Protein AF-A0A0C2ZEC5-F1 (afdb_monomer)

pLDDT: mean 76.21, std 21.95, range [28.94, 98.0]

Sequence (182 aa):
MGSPQWSDDDLVWMTRGLPHLERFYAVMDEPRDVEDLWLGITFTLRALVNLVEGCSKLEHIFMVFDSKEWFQLKYISEREKGHVVRNDSVRHLSVCKSPATSPERLAVILSELLPSLEVITAEANSEHVSSWKDVAARHTNSPLFRSQTGDGIPRIRDTHYTGMTLCTLESLGILSRTSIGD

Radius of gyration: 16.65 Å; Cα contacts (8 Å, |Δi|>4): 310; chains: 1; bounding box: 35×53×44 Å

Solvent-accessible surface area (backbone atoms only — not comparable to full-atom values): 10155 Å² total; per-residue (Å²): 133,84,74,82,65,48,41,42,69,59,46,50,58,49,22,73,77,39,42,72,38,40,43,46,41,55,48,81,85,71,65,97,81,63,87,87,70,96,74,58,69,57,27,32,51,62,27,56,50,40,46,40,65,36,16,66,49,26,30,36,41,34,40,59,35,47,36,49,62,72,55,51,53,50,51,51,55,43,37,76,74,66,56,81,60,60,22,75,47,26,32,37,42,32,33,44,74,29,55,46,45,62,30,72,59,49,12,54,53,44,31,56,35,33,48,49,31,48,34,40,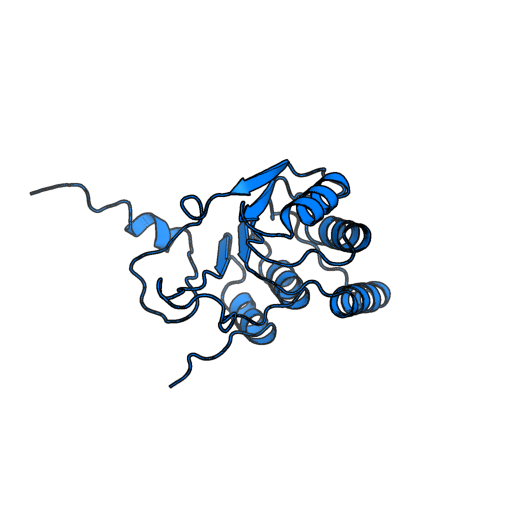33,30,28,60,86,32,91,36,44,66,36,48,44,51,17,25,69,63,20,82,56,49,24,51,64,43,70,38,57,84,84,75,51,87,75,80,79,87,71,95,50,96,67,53,54,82,50,51,75,73,62,59,58,58,78,73,66,85,82,79,87,134

Secondary structure (DSSP, 8-state):
-PPPPEEHHHHHHHHHH-TT--EEE------TT-TT---SEE-BHHHHHHHHHH-TT--EEE---B--HHHHHHHHHHHHTT-----SS--EEEEET----SHHHHHHHHHHH-TT--EEEEETT-TTHHHHHHHHHHSTT-PEEEEE-TTSS----S---TT-----HHHHHSTT------

Organism: NCBI:txid1036808

Structure (mmCIF, N/CA/C/O backbone):
data_AF-A0A0C2ZEC5-F1
#
_entry.id   AF-A0A0C2ZEC5-F1
#
loop_
_atom_site.group_PDB
_atom_site.id
_atom_site.type_symbol
_atom_site.label_atom_id
_atom_site.label_alt_id
_atom_site.label_comp_id
_atom_site.label_asym_id
_atom_site.label_entity_id
_atom_site.label_seq_id
_atom_site.pdbx_PDB_ins_code
_atom_site.Cartn_x
_atom_site.Cartn_y
_atom_site.Cartn_z
_atom_site.occupancy
_atom_site.B_iso_or_equiv
_atom_site.auth_seq_id
_atom_site.auth_comp_id
_atom_site.auth_asym_id
_atom_site.auth_atom_id
_atom_site.pdbx_PDB_model_num
ATOM 1 N N . MET A 1 1 ? 0.400 5.663 -32.210 1.00 34.22 1 MET A N 1
ATOM 2 C CA . MET A 1 1 ? -0.770 5.936 -31.349 1.00 34.22 1 MET A CA 1
ATOM 3 C C . MET A 1 1 ? -0.353 5.560 -29.943 1.00 34.22 1 MET A C 1
ATOM 5 O O . MET A 1 1 ? 0.019 4.412 -29.752 1.00 34.22 1 MET A O 1
ATOM 9 N N . GLY A 1 2 ? -0.255 6.531 -29.032 1.00 41.81 2 GLY A N 1
ATOM 10 C CA . GLY A 1 2 ? 0.169 6.270 -27.653 1.00 41.81 2 GLY A CA 1
ATOM 11 C C . GLY A 1 2 ? -0.929 5.529 -26.901 1.00 41.81 2 GLY A C 1
ATOM 12 O O . GLY A 1 2 ? -2.098 5.895 -27.021 1.00 41.81 2 GLY A O 1
ATOM 13 N N . SER A 1 3 ? -0.565 4.470 -26.183 1.00 49.72 3 SER A N 1
ATOM 14 C CA . SER A 1 3 ? -1.477 3.772 -25.278 1.00 49.72 3 SER A CA 1
ATOM 15 C C . SER A 1 3 ? -2.031 4.765 -24.246 1.00 49.72 3 SER A C 1
ATOM 17 O O . SER A 1 3 ? -1.273 5.625 -23.790 1.00 49.72 3 SER A O 1
ATOM 19 N N . PRO A 1 4 ? -3.326 4.700 -23.887 1.00 52.88 4 PRO A N 1
ATOM 20 C CA . PRO A 1 4 ? -3.882 5.566 -22.856 1.00 52.88 4 PRO A CA 1
ATOM 21 C C . PRO A 1 4 ? -3.117 5.369 -21.542 1.00 52.88 4 PRO A C 1
ATOM 23 O O . PRO A 1 4 ? -2.916 4.243 -21.086 1.00 52.88 4 PRO A O 1
ATOM 26 N N . GLN A 1 5 ? -2.654 6.482 -20.977 1.00 64.94 5 GLN A N 1
ATOM 27 C CA . GLN A 1 5 ? -1.940 6.521 -19.708 1.00 64.94 5 GLN A CA 1
ATOM 28 C C . GLN A 1 5 ? -2.950 6.309 -18.582 1.00 64.94 5 GLN A C 1
ATOM 30 O O . GLN A 1 5 ? -3.895 7.084 -18.450 1.00 64.94 5 GLN A O 1
ATOM 35 N N . TRP A 1 6 ? -2.774 5.248 -17.796 1.00 70.06 6 TRP A N 1
ATOM 36 C CA . TRP A 1 6 ? -3.699 4.935 -16.708 1.00 70.06 6 TRP A CA 1
ATOM 37 C C . TRP A 1 6 ? -3.528 5.918 -15.548 1.00 70.06 6 TRP A C 1
ATOM 39 O O . TR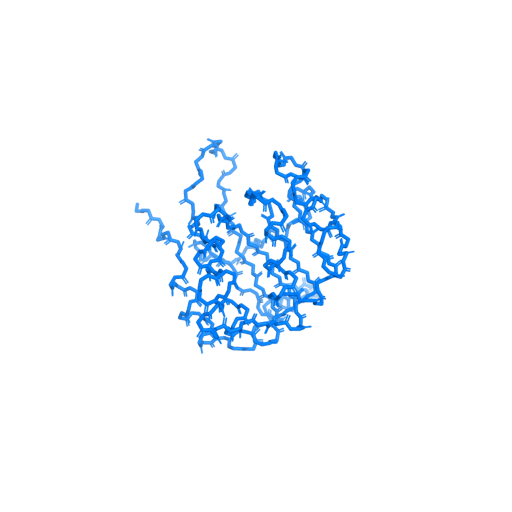P A 1 6 ? -2.406 6.242 -15.134 1.00 70.06 6 TRP A O 1
ATOM 49 N N . SER A 1 7 ? -4.659 6.373 -15.017 1.00 79.12 7 SER A N 1
ATOM 50 C CA . SER A 1 7 ? -4.760 7.377 -13.961 1.00 79.12 7 SER A CA 1
ATOM 51 C C . SER A 1 7 ? -5.512 6.851 -12.736 1.00 79.12 7 SER A C 1
ATOM 53 O O . SER A 1 7 ? -6.173 5.812 -12.778 1.00 79.12 7 SER A O 1
ATOM 55 N N . ASP A 1 8 ? -5.445 7.591 -11.627 1.00 84.88 8 ASP A N 1
ATOM 56 C CA . ASP A 1 8 ? -6.183 7.260 -10.400 1.00 84.88 8 ASP A CA 1
ATOM 57 C C . ASP A 1 8 ? -7.699 7.107 -10.625 1.00 84.88 8 ASP A C 1
ATOM 59 O O . ASP A 1 8 ? -8.346 6.318 -9.931 1.00 84.88 8 ASP A O 1
ATOM 63 N N . ASP A 1 9 ? -8.271 7.870 -11.565 1.00 82.94 9 ASP A N 1
ATOM 64 C CA . ASP A 1 9 ? -9.714 7.904 -11.821 1.00 82.94 9 ASP A CA 1
ATOM 65 C C . ASP A 1 9 ? -10.186 6.656 -12.593 1.00 82.94 9 ASP A C 1
ATOM 67 O O . ASP A 1 9 ? -11.306 6.186 -12.380 1.00 82.94 9 ASP A O 1
ATOM 71 N N . ASP A 1 10 ? -9.323 6.051 -13.415 1.00 81.69 10 ASP A N 1
ATOM 72 C CA . ASP A 1 10 ? -9.626 4.793 -14.112 1.00 81.69 10 ASP A CA 1
ATOM 73 C C . ASP A 1 10 ? -9.818 3.635 -13.120 1.00 81.69 10 ASP A C 1
ATOM 75 O O . ASP A 1 10 ? -10.688 2.776 -13.297 1.00 81.69 10 ASP A O 1
ATOM 79 N N . LEU A 1 11 ? -9.063 3.645 -12.015 1.00 81.25 11 LEU A N 1
ATOM 80 C CA . LEU A 1 11 ? -9.215 2.656 -10.947 1.00 81.25 11 LEU A CA 1
ATOM 81 C C . LEU A 1 11 ? -10.550 2.789 -10.214 1.00 81.25 11 LEU A C 1
ATOM 83 O O . LEU A 1 11 ? -11.104 1.771 -9.814 1.00 81.25 11 LEU A O 1
ATOM 87 N N . VAL A 1 12 ? -11.109 3.997 -10.083 1.00 84.19 12 VAL A N 1
ATOM 88 C CA . VAL A 1 12 ? -12.432 4.193 -9.457 1.00 84.19 12 VAL A CA 1
ATOM 89 C C . VAL A 1 12 ? -13.520 3.472 -10.248 1.00 84.19 12 VAL A C 1
ATOM 91 O O . VAL A 1 12 ? -14.412 2.847 -9.675 1.00 84.19 12 VAL A O 1
ATOM 94 N N . TRP A 1 13 ? -13.469 3.551 -11.578 1.00 81.88 13 TRP A N 1
ATOM 95 C CA . TRP A 1 13 ? -14.431 2.852 -12.428 1.00 81.88 13 TRP A CA 1
ATOM 96 C C . TRP A 1 13 ? -14.237 1.340 -12.383 1.00 81.88 13 TRP A C 1
ATOM 98 O O . TRP A 1 13 ? -15.218 0.599 -12.323 1.00 81.88 13 TRP A O 1
ATOM 108 N N . MET A 1 14 ? -12.984 0.888 -12.352 1.00 82.75 14 MET A N 1
ATOM 109 C CA . MET A 1 14 ? -12.656 -0.531 -12.276 1.00 82.75 14 MET A CA 1
ATOM 110 C C . MET A 1 14 ? -13.137 -1.164 -10.965 1.00 82.75 14 MET A C 1
ATOM 112 O O . MET A 1 14 ? -13.804 -2.199 -10.999 1.00 82.75 14 MET A O 1
ATOM 116 N N . THR A 1 15 ? -12.888 -0.528 -9.819 1.00 84.12 15 THR A N 1
ATOM 117 C CA . THR A 1 15 ? -13.268 -1.086 -8.511 1.00 84.12 15 THR A CA 1
ATOM 118 C C . THR A 1 15 ? -14.783 -1.178 -8.335 1.00 84.12 15 THR A C 1
ATOM 120 O O . THR A 1 15 ? -15.272 -2.119 -7.714 1.00 84.12 15 THR A O 1
ATOM 123 N N . ARG A 1 16 ? -15.554 -0.281 -8.967 1.00 83.56 16 ARG A N 1
ATOM 124 C CA . ARG A 1 16 ? -17.025 -0.382 -9.034 1.00 83.56 16 ARG A CA 1
ATOM 125 C C . ARG A 1 16 ? -17.503 -1.619 -9.795 1.00 83.56 16 ARG A C 1
ATOM 127 O O . ARG A 1 16 ? -18.534 -2.182 -9.440 1.00 83.56 16 ARG A O 1
ATOM 134 N N . GLY A 1 17 ? -16.784 -2.020 -10.843 1.00 81.94 17 GLY A N 1
ATOM 135 C CA . GLY A 1 17 ? -17.098 -3.213 -11.631 1.00 81.94 17 GLY A CA 1
ATOM 136 C C . GLY A 1 17 ? -16.586 -4.515 -11.011 1.00 81.94 17 GLY A C 1
ATOM 137 O O . GLY A 1 17 ? -17.128 -5.578 -11.302 1.00 81.94 17 GLY A O 1
ATOM 138 N N . LEU A 1 18 ? -15.564 -4.440 -10.151 1.00 83.75 18 LEU A N 1
ATOM 139 C CA . LEU A 1 18 ? -14.867 -5.593 -9.574 1.00 83.75 18 LEU A CA 1
ATOM 140 C C . LEU A 1 18 ? -14.726 -5.500 -8.037 1.00 83.75 18 LEU A C 1
ATOM 142 O O . LEU A 1 18 ? -13.623 -5.660 -7.515 1.00 83.75 18 LEU A O 1
ATOM 146 N N . PRO A 1 19 ? -15.815 -5.323 -7.264 1.00 83.31 19 PRO A N 1
ATOM 147 C CA . PRO A 1 19 ? -15.737 -5.118 -5.808 1.00 83.31 19 PRO A CA 1
ATOM 148 C C . PRO A 1 19 ? -15.216 -6.340 -5.025 1.00 83.31 19 PRO A C 1
ATOM 150 O O . PRO A 1 19 ? -14.909 -6.257 -3.834 1.00 83.31 19 PRO A O 1
ATOM 153 N N . HIS A 1 20 ? -15.144 -7.503 -5.677 1.00 83.94 20 HIS A N 1
ATOM 154 C CA . HIS A 1 20 ? -14.659 -8.763 -5.111 1.00 83.94 20 HIS A CA 1
ATOM 155 C C . HIS A 1 20 ? -13.232 -9.112 -5.542 1.00 83.94 20 HIS A C 1
ATOM 157 O O . HIS A 1 20 ? -12.814 -10.253 -5.367 1.00 83.94 20 HIS A O 1
ATOM 163 N N . LEU A 1 21 ? -12.498 -8.162 -6.125 1.00 85.56 21 LEU A N 1
ATOM 164 C CA . LEU A 1 21 ? -11.126 -8.389 -6.555 1.00 85.56 21 LEU A CA 1
ATOM 165 C C . LEU A 1 21 ? -10.237 -8.770 -5.361 1.00 85.56 21 LEU A C 1
ATOM 167 O O . LEU A 1 21 ? -10.123 -8.011 -4.404 1.00 85.56 21 LEU A O 1
ATOM 171 N N . GLU A 1 22 ? -9.589 -9.930 -5.448 1.00 88.62 22 GLU A N 1
ATOM 172 C CA . GLU A 1 22 ? -8.653 -10.422 -4.426 1.00 88.62 22 GLU A CA 1
ATOM 173 C C . GLU A 1 22 ? -7.199 -10.061 -4.732 1.00 88.62 22 GLU A C 1
ATOM 175 O O . GLU A 1 22 ? -6.366 -9.950 -3.833 1.00 88.62 22 GLU A O 1
ATOM 180 N N . ARG A 1 23 ? -6.859 -9.894 -6.012 1.00 85.62 23 ARG A N 1
ATOM 181 C CA . ARG A 1 23 ? -5.492 -9.612 -6.446 1.00 85.62 23 ARG A CA 1
ATOM 182 C C . ARG A 1 23 ? -5.501 -8.556 -7.537 1.00 85.62 23 ARG A C 1
ATOM 184 O O . ARG A 1 23 ? -6.229 -8.684 -8.516 1.00 85.62 23 ARG A O 1
ATOM 191 N N . PHE A 1 24 ? -4.680 -7.529 -7.374 1.00 86.75 24 PHE A N 1
ATOM 192 C CA . PHE A 1 24 ? -4.507 -6.468 -8.356 1.00 86.75 24 PHE A CA 1
ATOM 193 C C . PHE A 1 24 ? -3.063 -6.452 -8.853 1.00 86.75 24 PHE A C 1
ATOM 195 O O . PHE A 1 24 ? -2.140 -6.382 -8.042 1.00 86.75 24 PHE A O 1
ATOM 202 N N . TYR A 1 25 ? -2.879 -6.500 -10.175 1.00 82.38 25 TYR A N 1
ATOM 203 C CA . TYR A 1 25 ? -1.569 -6.447 -10.820 1.00 82.38 25 TYR A CA 1
ATOM 204 C C . TYR A 1 25 ? -1.544 -5.362 -11.899 1.00 82.38 25 TYR A C 1
ATOM 206 O O . TYR A 1 25 ? -2.071 -5.528 -12.995 1.00 82.38 25 TYR A O 1
ATOM 214 N N . ALA A 1 26 ? -0.877 -4.253 -11.601 1.00 78.56 26 ALA A N 1
ATOM 215 C CA . ALA A 1 26 ? -0.515 -3.242 -12.581 1.00 78.56 26 ALA A CA 1
ATOM 216 C C . ALA A 1 26 ? 0.914 -3.507 -13.069 1.00 78.56 26 ALA A C 1
ATOM 218 O O . ALA A 1 26 ? 1.886 -3.022 -12.489 1.00 78.56 26 ALA A O 1
ATOM 219 N N . VAL A 1 27 ? 1.037 -4.332 -14.112 1.00 65.56 27 VAL A N 1
ATOM 220 C CA . VAL A 1 27 ? 2.316 -4.652 -14.762 1.00 65.56 27 VAL A CA 1
ATOM 221 C C . VAL A 1 27 ? 2.500 -3.737 -15.969 1.00 65.56 27 VAL A C 1
ATOM 223 O O . VAL A 1 27 ? 1.617 -3.670 -16.822 1.00 65.56 27 VAL A O 1
ATOM 226 N N . MET A 1 28 ? 3.646 -3.055 -16.051 1.00 58.41 28 MET A N 1
ATOM 227 C CA . MET A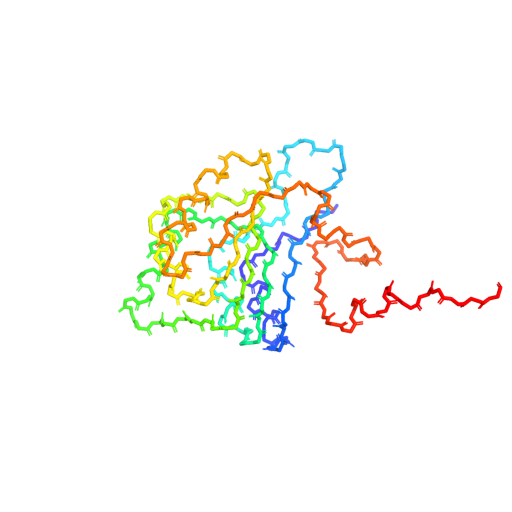 1 28 ? 4.049 -2.385 -17.286 1.00 58.41 28 MET A CA 1
ATOM 228 C C . MET A 1 28 ? 4.668 -3.411 -18.229 1.00 58.41 28 MET A C 1
ATOM 230 O O . M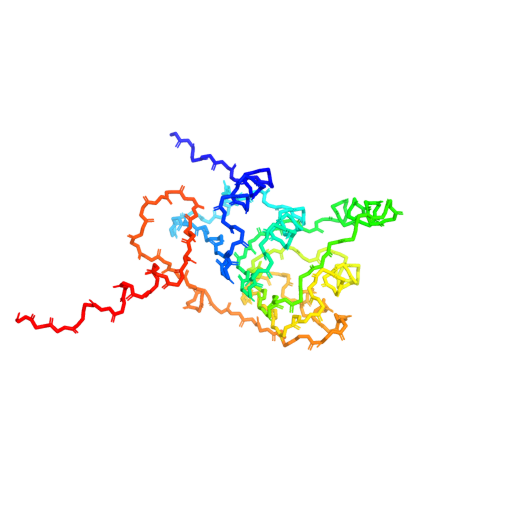ET A 1 28 ? 5.631 -4.091 -17.874 1.00 58.41 28 MET A O 1
ATOM 234 N N . ASP A 1 29 ? 4.105 -3.513 -19.427 1.00 51.59 29 ASP A N 1
ATOM 235 C CA . ASP A 1 29 ? 4.725 -4.241 -20.528 1.00 51.59 29 ASP A CA 1
ATOM 236 C C . ASP A 1 29 ? 5.787 -3.314 -21.139 1.00 51.59 29 ASP A C 1
ATOM 238 O O . ASP A 1 29 ? 5.516 -2.536 -22.053 1.00 51.59 29 ASP A O 1
ATOM 242 N N . GLU A 1 30 ? 6.974 -3.274 -20.529 1.00 51.31 30 GLU A N 1
ATOM 243 C CA . GLU A 1 30 ? 8.095 -2.509 -21.077 1.00 51.31 30 GLU A CA 1
ATOM 244 C C . GLU A 1 30 ? 8.716 -3.287 -22.253 1.00 51.31 30 GLU A C 1
ATOM 246 O O . GLU A 1 30 ? 9.096 -4.456 -22.092 1.00 51.31 30 GLU A O 1
ATOM 251 N N . PRO A 1 31 ? 8.874 -2.670 -23.441 1.00 48.69 31 PRO A N 1
ATOM 252 C CA . PRO A 1 31 ? 9.742 -3.223 -24.465 1.00 48.69 31 PRO A CA 1
ATOM 253 C C . PRO A 1 31 ? 11.167 -3.275 -23.911 1.00 48.69 31 PRO A C 1
ATOM 255 O O . PRO A 1 31 ? 11.663 -2.284 -23.381 1.00 48.69 31 PRO A O 1
ATOM 258 N N . ARG A 1 32 ? 11.838 -4.421 -24.071 1.00 46.06 32 ARG A N 1
ATOM 259 C CA . ARG A 1 32 ? 13.174 -4.714 -23.510 1.00 46.06 32 ARG A CA 1
ATOM 260 C C . ARG A 1 32 ? 14.293 -3.748 -23.928 1.00 46.06 32 ARG A C 1
ATOM 262 O O . ARG A 1 32 ? 15.388 -3.860 -23.391 1.00 46.06 32 ARG A O 1
ATOM 269 N N . ASP A 1 33 ? 14.016 -2.823 -24.844 1.00 47.97 33 ASP A N 1
ATOM 270 C CA . ASP A 1 33 ? 15.015 -2.028 -25.556 1.00 47.97 33 ASP A CA 1
ATOM 271 C C . ASP A 1 33 ? 14.882 -0.509 -25.329 1.00 47.97 33 ASP A C 1
ATOM 273 O O . ASP A 1 33 ? 15.561 0.267 -26.001 1.00 47.97 33 ASP A O 1
ATOM 277 N N . VAL A 1 34 ? 14.014 -0.053 -24.415 1.00 47.81 34 VAL A N 1
ATOM 278 C CA . VAL A 1 34 ? 13.884 1.379 -24.091 1.00 47.81 34 VAL A CA 1
ATOM 279 C C . VAL A 1 34 ? 14.280 1.613 -22.640 1.00 47.81 34 VAL A C 1
ATOM 281 O O . VAL A 1 34 ? 13.448 1.609 -21.736 1.00 47.81 34 VAL A O 1
ATOM 284 N N . GLU A 1 35 ? 15.577 1.814 -22.427 1.00 44.44 35 GLU A N 1
ATOM 285 C CA . GLU A 1 35 ? 16.084 2.400 -21.190 1.00 44.44 35 GLU A CA 1
ATOM 286 C C . GLU A 1 35 ? 15.479 3.815 -21.035 1.00 44.44 35 GLU A C 1
ATOM 288 O O . GLU A 1 35 ? 15.509 4.631 -21.957 1.00 44.44 35 GLU A O 1
ATOM 293 N N . ASP A 1 36 ? 14.900 4.085 -19.864 1.00 42.44 36 ASP A N 1
ATOM 294 C CA . ASP A 1 36 ? 14.612 5.422 -19.314 1.00 42.44 36 ASP A CA 1
ATOM 295 C C . ASP A 1 36 ? 13.346 6.206 -19.704 1.00 42.44 36 ASP A C 1
ATOM 297 O O . ASP A 1 36 ? 13.224 7.376 -19.337 1.00 42.44 36 ASP A O 1
ATOM 301 N N . LEU A 1 37 ? 12.319 5.600 -20.303 1.00 41.44 37 LEU A N 1
ATOM 302 C CA . LEU A 1 37 ? 11.022 6.286 -20.457 1.00 41.44 37 LEU A CA 1
ATOM 303 C C . LEU A 1 37 ? 9.934 5.661 -19.577 1.00 41.44 37 LEU A C 1
ATOM 305 O O . LEU A 1 37 ? 9.161 4.816 -20.015 1.00 41.44 37 LEU A O 1
ATOM 309 N N . TRP A 1 38 ? 9.850 6.154 -18.334 1.00 48.84 38 TRP A N 1
ATOM 310 C CA . TRP A 1 38 ? 8.736 5.989 -17.381 1.00 48.84 38 TRP A CA 1
ATOM 311 C C . TRP A 1 38 ? 7.396 6.514 -17.959 1.00 48.84 38 TRP A C 1
ATOM 313 O O . TRP A 1 38 ? 6.853 7.518 -17.500 1.00 48.84 38 TRP A O 1
ATOM 323 N N . LEU A 1 39 ? 6.855 5.890 -19.009 1.00 47.62 39 LEU A N 1
ATOM 324 C CA . LEU A 1 39 ? 5.740 6.446 -19.795 1.00 47.62 39 LEU A CA 1
ATOM 325 C C . LEU A 1 39 ? 4.390 5.717 -19.668 1.00 47.62 39 LEU A C 1
ATOM 327 O O . LEU A 1 39 ? 3.472 6.034 -20.418 1.00 47.62 39 LEU A O 1
ATOM 331 N N . GLY A 1 40 ? 4.205 4.779 -18.738 1.00 53.78 40 GLY A N 1
ATOM 332 C CA . GLY A 1 40 ? 2.979 3.961 -18.732 1.00 53.78 40 GLY A CA 1
ATOM 333 C C . GLY A 1 40 ? 1.895 4.346 -17.726 1.00 53.78 40 GLY A C 1
ATOM 334 O O . GLY A 1 40 ? 0.710 4.357 -18.060 1.00 53.78 40 GLY A O 1
ATOM 335 N N . ILE A 1 41 ? 2.276 4.608 -16.474 1.00 58.50 41 ILE A N 1
ATOM 336 C CA . ILE A 1 41 ? 1.337 4.559 -15.346 1.00 58.50 41 ILE A CA 1
ATOM 337 C C . ILE A 1 41 ? 1.527 5.781 -14.443 1.00 58.50 41 ILE A C 1
ATOM 339 O O . ILE A 1 41 ? 2.594 5.981 -13.869 1.00 58.50 41 ILE A O 1
ATOM 343 N N . THR A 1 42 ? 0.471 6.586 -14.301 1.00 71.56 42 THR A N 1
ATOM 344 C CA . THR A 1 42 ? 0.409 7.760 -13.409 1.00 71.56 42 THR A CA 1
ATOM 345 C C . THR A 1 42 ? -0.461 7.479 -12.194 1.00 71.56 42 THR A C 1
ATOM 347 O O . THR A 1 42 ? -1.378 8.234 -11.879 1.00 71.56 42 THR A O 1
ATOM 350 N N . PHE A 1 43 ? -0.205 6.365 -11.515 1.00 86.62 43 PHE A N 1
ATOM 351 C CA . PHE A 1 43 ? -0.834 6.136 -10.224 1.00 86.62 43 PHE A CA 1
ATOM 352 C C . PHE A 1 43 ? -0.147 6.965 -9.159 1.00 86.62 43 PHE A C 1
ATOM 354 O O . PHE A 1 43 ? 1.075 7.112 -9.136 1.00 86.62 43 PHE A O 1
ATOM 361 N N . THR A 1 44 ? -0.956 7.487 -8.257 1.00 90.81 44 THR A N 1
ATOM 362 C CA . THR A 1 44 ? -0.511 8.220 -7.081 1.00 90.81 44 THR A CA 1
ATOM 363 C C . THR A 1 44 ? -0.918 7.439 -5.836 1.00 90.81 44 THR A C 1
ATOM 365 O O . THR A 1 44 ? -1.581 6.404 -5.925 1.00 90.81 44 THR A O 1
ATOM 368 N N . LEU A 1 45 ? -0.591 7.926 -4.641 1.00 91.56 45 LEU A N 1
ATOM 369 C CA . LEU A 1 45 ? -1.142 7.346 -3.410 1.00 91.56 45 LEU A CA 1
ATOM 370 C C . LEU A 1 45 ? -2.685 7.241 -3.445 1.00 91.56 45 LEU A C 1
ATOM 372 O O . LEU A 1 45 ? -3.253 6.325 -2.856 1.00 91.56 45 LEU A O 1
ATOM 376 N N . ARG A 1 46 ? -3.374 8.129 -4.176 1.00 90.81 46 ARG A N 1
ATOM 377 C CA . ARG A 1 46 ? -4.835 8.085 -4.328 1.00 90.81 46 ARG A CA 1
ATOM 378 C C . ARG A 1 46 ? -5.311 6.830 -5.066 1.00 90.81 46 ARG A C 1
ATOM 380 O O . ARG A 1 46 ? -6.349 6.298 -4.693 1.00 90.81 46 ARG A O 1
ATOM 387 N N . ALA A 1 47 ? -4.565 6.324 -6.049 1.00 90.56 47 ALA A N 1
ATOM 388 C CA . ALA A 1 47 ? -4.878 5.055 -6.707 1.00 90.56 47 ALA A CA 1
ATOM 389 C C . ALA A 1 47 ? -4.934 3.888 -5.712 1.00 90.56 47 ALA A C 1
ATOM 391 O O . ALA A 1 47 ? -5.878 3.098 -5.740 1.00 90.56 47 ALA A O 1
ATOM 392 N N . LEU A 1 48 ? -3.956 3.810 -4.802 1.00 93.00 48 LEU A N 1
ATOM 393 C CA . LEU A 1 48 ? -3.939 2.795 -3.748 1.00 93.00 48 LEU A CA 1
ATOM 394 C C . LEU A 1 48 ? -5.162 2.933 -2.831 1.00 93.00 48 LEU A C 1
ATOM 396 O O . LEU A 1 48 ? -5.823 1.939 -2.546 1.00 93.00 48 LEU A O 1
ATOM 400 N N . VAL A 1 49 ? -5.502 4.158 -2.418 1.00 92.94 49 VAL A N 1
ATOM 401 C CA . VAL A 1 49 ? -6.692 4.425 -1.590 1.00 92.94 49 VAL A CA 1
ATOM 402 C C . VAL A 1 49 ? -7.971 3.978 -2.304 1.00 92.94 49 VAL A C 1
ATOM 404 O O . VAL A 1 49 ? -8.766 3.253 -1.715 1.00 92.94 49 VAL A O 1
ATOM 407 N N . ASN A 1 50 ? -8.135 4.329 -3.584 1.00 91.06 50 ASN A N 1
ATOM 408 C CA . ASN A 1 50 ? -9.305 3.953 -4.385 1.00 91.06 50 ASN A CA 1
ATOM 409 C C . ASN A 1 50 ? -9.457 2.422 -4.509 1.00 91.06 50 ASN A C 1
ATOM 411 O O . ASN A 1 50 ? -10.572 1.903 -4.446 1.00 91.06 50 ASN A O 1
ATOM 415 N N . LEU A 1 51 ? -8.346 1.693 -4.682 1.00 90.94 51 LEU A N 1
ATOM 416 C CA . LEU A 1 51 ? -8.327 0.224 -4.723 1.00 90.94 51 LEU A CA 1
ATOM 417 C C . LEU A 1 51 ? -8.766 -0.388 -3.391 1.00 90.94 51 LEU A C 1
ATOM 419 O O . LEU A 1 51 ? -9.607 -1.284 -3.362 1.00 90.94 51 LEU A O 1
ATOM 423 N N . VAL A 1 52 ? -8.199 0.111 -2.294 1.00 92.81 52 VAL A N 1
ATOM 424 C CA . VAL A 1 52 ? -8.460 -0.352 -0.925 1.00 92.81 52 VAL A CA 1
ATOM 425 C C . VAL A 1 52 ? -9.912 -0.091 -0.522 1.00 92.81 52 VAL A C 1
ATOM 427 O O . VAL A 1 52 ? -10.537 -0.976 0.061 1.00 92.81 52 VAL A O 1
ATOM 430 N N . GLU A 1 53 ? -10.450 1.082 -0.865 1.00 91.69 53 GLU A N 1
ATOM 431 C CA . GLU A 1 53 ? -11.838 1.477 -0.599 1.00 91.69 53 GLU A CA 1
ATOM 432 C C . GLU A 1 53 ? -12.840 0.648 -1.414 1.00 91.69 53 GLU A C 1
ATOM 434 O O . GLU A 1 53 ? -13.863 0.211 -0.889 1.00 91.69 53 GLU A O 1
ATOM 439 N N . GLY A 1 54 ? -12.552 0.413 -2.698 1.00 89.94 54 GLY A N 1
ATOM 440 C CA . GLY A 1 54 ? -13.488 -0.249 -3.604 1.00 89.94 54 GLY A CA 1
ATOM 441 C C . GLY A 1 54 ? -13.471 -1.782 -3.559 1.00 89.94 54 GLY A C 1
ATOM 442 O O . GLY A 1 54 ? -14.487 -2.404 -3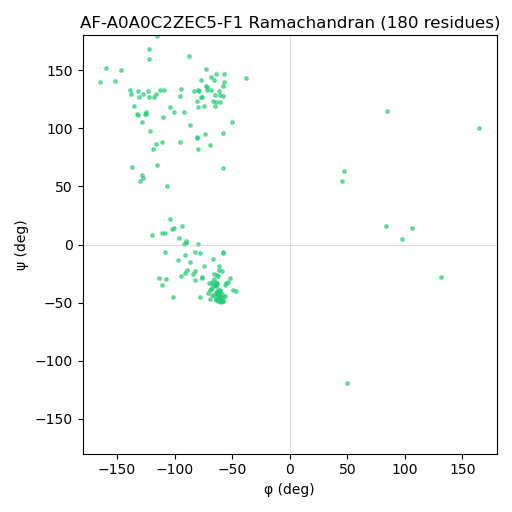.868 1.00 89.94 54 GLY A O 1
ATOM 443 N N . CYS A 1 55 ? -12.359 -2.407 -3.154 1.00 90.75 55 CYS A N 1
ATOM 444 C CA . CYS A 1 55 ? -12.175 -3.863 -3.203 1.00 90.75 55 CYS A CA 1
ATOM 445 C C . CYS A 1 55 ? -11.938 -4.462 -1.809 1.00 90.75 55 CYS A C 1
ATOM 447 O O . CYS A 1 55 ? -10.814 -4.768 -1.417 1.00 90.75 55 CYS A O 1
ATOM 449 N N . SER A 1 56 ? -13.017 -4.698 -1.061 1.00 89.88 56 SER A N 1
ATOM 450 C CA . SER A 1 56 ? -12.956 -5.215 0.323 1.00 89.88 56 SER A CA 1
ATOM 451 C C . SER A 1 56 ? -12.261 -6.575 0.494 1.00 89.88 56 SER A C 1
ATOM 453 O O . SER A 1 56 ? -11.796 -6.881 1.586 1.00 89.88 56 SER A O 1
ATOM 455 N N . LYS A 1 57 ? -12.179 -7.393 -0.564 1.00 88.38 57 LYS A N 1
ATOM 456 C CA . LYS A 1 57 ? -11.537 -8.720 -0.542 1.00 88.38 57 LYS A CA 1
ATOM 457 C C . LYS A 1 57 ? -10.090 -8.713 -1.034 1.00 88.38 57 LYS A C 1
ATOM 459 O O . LYS A 1 57 ? -9.503 -9.777 -1.184 1.00 88.38 57 LYS A O 1
ATOM 464 N N . LEU A 1 58 ? -9.528 -7.542 -1.320 1.00 91.56 58 LEU A N 1
ATOM 465 C CA . LEU A 1 58 ? -8.186 -7.420 -1.871 1.00 91.56 58 LEU A CA 1
ATOM 466 C C . LEU A 1 58 ? -7.152 -7.939 -0.864 1.00 91.56 58 LEU A C 1
ATOM 468 O O . LEU A 1 58 ? -7.072 -7.458 0.259 1.00 91.56 58 LEU A O 1
ATOM 472 N N . GLU A 1 59 ? -6.357 -8.919 -1.277 1.00 92.75 59 GLU A N 1
ATOM 473 C CA . GLU A 1 59 ? -5.316 -9.570 -0.477 1.00 92.75 59 GLU A CA 1
ATOM 474 C C . GLU A 1 59 ? -3.912 -9.228 -0.988 1.00 92.75 59 GLU A C 1
ATOM 476 O O . GLU A 1 59 ? -2.966 -9.096 -0.203 1.00 92.75 59 GLU A O 1
ATOM 481 N N . HIS A 1 60 ? -3.771 -9.080 -2.310 1.00 91.12 60 HIS A N 1
ATOM 482 C CA . HIS A 1 60 ? -2.497 -8.817 -2.971 1.00 91.12 60 HIS A CA 1
ATOM 483 C C . HIS A 1 60 ? -2.588 -7.605 -3.890 1.00 91.12 60 HIS A C 1
ATOM 485 O O . HIS A 1 60 ? -3.446 -7.535 -4.771 1.00 91.12 60 HIS A O 1
ATOM 491 N N . ILE A 1 61 ? -1.642 -6.688 -3.728 1.00 91.75 61 ILE A N 1
ATOM 492 C CA . ILE A 1 61 ? -1.501 -5.508 -4.572 1.00 91.75 61 ILE A CA 1
ATOM 493 C C . ILE A 1 61 ? -0.107 -5.523 -5.175 1.00 91.75 61 ILE A C 1
ATOM 495 O O . ILE A 1 61 ? 0.888 -5.611 -4.461 1.00 91.75 61 ILE A O 1
ATOM 499 N N . PHE A 1 62 ? -0.035 -5.408 -6.490 1.00 89.31 62 PHE A N 1
ATOM 500 C CA . PHE A 1 62 ? 1.183 -5.158 -7.234 1.00 89.31 62 PHE A CA 1
ATOM 501 C C . PHE A 1 62 ? 0.955 -3.913 -8.082 1.00 89.31 62 PHE A C 1
ATOM 503 O O . PHE A 1 62 ? 0.122 -3.930 -8.987 1.00 89.31 62 PHE A O 1
ATOM 510 N N . MET A 1 63 ? 1.653 -2.823 -7.772 1.00 87.19 63 MET A N 1
ATOM 511 C CA . MET A 1 63 ? 1.526 -1.575 -8.518 1.00 87.19 63 MET A CA 1
ATOM 512 C C . MET A 1 63 ? 2.732 -0.660 -8.318 1.00 87.19 63 MET A C 1
ATOM 514 O O . MET A 1 63 ? 3.354 -0.649 -7.258 1.00 87.19 63 MET A O 1
ATOM 518 N N . VAL A 1 64 ? 3.012 0.164 -9.325 1.00 86.31 64 VAL A N 1
ATOM 519 C CA . VAL A 1 64 ? 3.883 1.335 -9.181 1.00 86.31 64 VAL A CA 1
ATOM 520 C C . VAL A 1 64 ? 3.006 2.551 -8.909 1.00 86.31 64 VAL A C 1
ATOM 522 O O . VAL A 1 64 ? 2.008 2.732 -9.603 1.00 86.31 64 VAL A O 1
ATOM 525 N N . PHE A 1 65 ? 3.359 3.381 -7.929 1.00 89.12 65 PHE A N 1
ATOM 526 C CA . PHE A 1 65 ? 2.676 4.649 -7.677 1.00 89.12 65 PHE A CA 1
ATOM 527 C C . PHE A 1 65 ? 3.620 5.731 -7.149 1.00 89.12 65 PHE A C 1
ATOM 529 O O . PHE A 1 65 ? 4.588 5.457 -6.442 1.00 89.12 65 PHE A O 1
ATOM 536 N N . ASP A 1 66 ? 3.307 6.984 -7.466 1.00 88.06 66 ASP A N 1
ATOM 537 C CA . ASP A 1 66 ? 3.978 8.153 -6.916 1.00 88.06 66 ASP A CA 1
ATOM 538 C C . ASP A 1 66 ? 3.438 8.454 -5.509 1.00 88.06 66 ASP A C 1
ATOM 540 O O . ASP A 1 66 ? 2.251 8.736 -5.311 1.00 88.06 66 ASP A O 1
ATOM 544 N N . SER A 1 67 ? 4.327 8.395 -4.520 1.00 85.56 67 SER A N 1
ATOM 545 C CA . SER A 1 67 ? 4.011 8.673 -3.122 1.00 85.56 67 SER A CA 1
ATOM 546 C C . SER A 1 67 ? 4.435 10.067 -2.659 1.00 85.56 67 SER A C 1
ATOM 548 O O . SER A 1 67 ? 4.439 10.283 -1.450 1.00 85.56 67 SER A O 1
ATOM 550 N N . LYS A 1 68 ? 4.777 11.005 -3.563 1.00 87.81 68 LYS A N 1
ATOM 551 C CA . LYS A 1 68 ? 5.226 12.373 -3.226 1.00 87.81 68 LYS A CA 1
ATOM 552 C C . LYS A 1 68 ? 4.479 12.987 -2.041 1.00 87.81 68 LYS A C 1
ATOM 554 O O . LYS A 1 68 ? 3.261 12.870 -1.917 1.00 87.81 68 LYS A O 1
ATOM 559 N N . GLU A 1 69 ? 5.213 13.746 -1.231 1.00 84.69 69 GLU A N 1
ATOM 560 C CA . GLU A 1 69 ? 4.729 14.368 0.008 1.00 84.69 69 GLU A CA 1
ATOM 561 C C . GLU A 1 69 ? 3.372 15.079 -0.130 1.00 84.69 69 GLU A C 1
ATOM 563 O O . GLU A 1 69 ? 2.512 14.934 0.737 1.00 84.69 69 GLU A O 1
ATOM 568 N N . TRP A 1 70 ? 3.126 15.791 -1.230 1.00 87.12 70 TRP A N 1
ATOM 569 C CA . TRP A 1 70 ? 1.853 16.485 -1.434 1.00 87.12 70 TRP A CA 1
ATOM 570 C C . TRP A 1 70 ? 0.642 15.536 -1.514 1.00 87.12 70 TRP A C 1
ATOM 572 O O . TRP A 1 70 ? -0.434 15.878 -1.021 1.00 87.12 70 TRP A O 1
ATOM 582 N N . PHE A 1 71 ? 0.803 14.328 -2.068 1.00 87.56 71 PHE A N 1
ATOM 583 C CA . PHE A 1 71 ? -0.246 13.305 -2.075 1.00 87.56 71 PHE A CA 1
ATOM 584 C C . PHE A 1 71 ? -0.514 12.766 -0.669 1.00 87.56 71 PHE A C 1
ATOM 586 O O . PHE A 1 71 ? -1.667 12.544 -0.300 1.00 87.56 71 PHE A O 1
ATOM 593 N N . GLN A 1 72 ? 0.539 12.599 0.133 1.00 89.06 72 GLN A N 1
ATOM 594 C CA . GLN A 1 72 ? 0.427 12.157 1.524 1.00 89.06 72 GLN A CA 1
ATOM 595 C C . GLN A 1 72 ? -0.300 13.190 2.387 1.00 89.06 72 GLN A C 1
ATOM 597 O O . GLN A 1 72 ? -1.193 12.840 3.155 1.00 89.06 72 GLN A O 1
ATOM 602 N N . LEU A 1 73 ? 0.041 14.473 2.234 1.00 89.50 73 LEU A N 1
ATOM 603 C CA . LEU A 1 73 ? -0.633 15.569 2.933 1.00 89.50 73 LEU A CA 1
ATOM 604 C C . LEU A 1 73 ? -2.109 15.665 2.537 1.00 89.50 73 LEU A C 1
ATOM 606 O O . LEU A 1 73 ? -2.962 15.872 3.399 1.00 89.50 73 LEU A O 1
ATOM 610 N N . LYS A 1 74 ? -2.424 15.457 1.251 1.00 89.56 74 LYS A N 1
ATOM 611 C CA . LYS A 1 74 ? -3.812 15.392 0.782 1.00 89.56 74 LYS A CA 1
ATOM 612 C C . LYS A 1 74 ? -4.578 14.253 1.459 1.00 89.56 74 LYS A C 1
ATOM 614 O O . LYS A 1 74 ? -5.679 14.492 1.940 1.00 89.56 74 LYS A O 1
ATOM 619 N N . TYR A 1 75 ? -3.996 13.054 1.543 1.00 87.69 75 TYR A N 1
ATOM 620 C CA . TYR A 1 75 ? -4.610 11.927 2.253 1.00 87.69 75 TYR A CA 1
ATOM 621 C C . TYR A 1 75 ? -4.899 12.263 3.724 1.00 87.69 75 TYR A C 1
ATOM 623 O O . TYR A 1 75 ? -6.021 12.075 4.189 1.00 87.69 75 TYR A O 1
ATOM 631 N N . ILE A 1 76 ? -3.917 12.824 4.440 1.00 87.56 76 ILE A N 1
ATOM 632 C CA . ILE A 1 76 ? -4.080 13.215 5.849 1.00 87.56 76 ILE A CA 1
ATOM 633 C C . ILE A 1 76 ? -5.202 14.247 6.005 1.00 87.56 76 ILE A C 1
ATOM 635 O O . ILE A 1 76 ? -6.044 14.094 6.885 1.00 87.56 76 ILE A O 1
ATOM 639 N N . SER A 1 77 ? -5.259 15.254 5.129 1.00 89.12 77 SER A N 1
ATOM 640 C CA . SER A 1 77 ? -6.309 16.277 5.173 1.00 89.12 77 SER A CA 1
ATOM 641 C C . SER A 1 77 ? -7.711 15.697 4.960 1.00 89.12 77 SER A C 1
ATOM 643 O O . SER A 1 77 ? -8.647 16.095 5.649 1.00 89.12 77 SER A O 1
ATOM 645 N N . GLU A 1 78 ? -7.883 14.744 4.041 1.00 86.88 78 GLU A N 1
ATOM 646 C CA . GLU A 1 78 ? -9.174 14.064 3.853 1.00 86.88 78 GLU A CA 1
ATOM 647 C C . GLU A 1 78 ? -9.535 13.191 5.064 1.00 86.88 78 GLU A C 1
ATOM 649 O O . GLU A 1 78 ? -10.684 13.187 5.515 1.00 86.88 78 GLU A O 1
ATOM 654 N N . ARG A 1 79 ? -8.544 12.530 5.668 1.00 83.75 79 ARG A N 1
ATOM 655 C CA . ARG A 1 79 ? -8.718 11.762 6.906 1.00 83.75 79 ARG A CA 1
ATOM 656 C C . ARG A 1 79 ? -9.152 12.638 8.082 1.00 83.75 79 ARG A C 1
ATOM 658 O O . ARG A 1 79 ? -10.049 12.249 8.826 1.00 83.75 79 ARG A O 1
ATOM 665 N N . GLU A 1 80 ? -8.585 13.833 8.234 1.00 83.06 80 GLU A N 1
ATOM 666 C CA . GLU A 1 80 ? -8.995 14.813 9.255 1.00 83.06 80 GLU A CA 1
ATOM 667 C C . GLU A 1 80 ? -10.441 15.301 9.071 1.00 83.06 80 GLU A C 1
ATOM 669 O O . GLU A 1 80 ? -11.105 15.646 10.048 1.00 83.06 80 GLU A O 1
ATOM 674 N N . LYS A 1 81 ? -10.967 15.262 7.840 1.00 87.38 81 LYS A N 1
ATOM 675 C CA . LYS A 1 81 ? -12.385 15.534 7.540 1.00 87.38 81 LYS A CA 1
ATOM 676 C C . LYS A 1 81 ? -13.309 14.340 7.821 1.00 87.38 81 LYS A C 1
ATOM 678 O O . LYS A 1 81 ? -14.512 14.447 7.603 1.00 87.38 81 LYS A O 1
ATOM 683 N N . GLY A 1 82 ? -12.774 13.218 8.307 1.00 81.25 82 GLY A N 1
ATOM 684 C CA . GLY A 1 82 ? -13.533 12.019 8.669 1.00 81.25 82 GLY A CA 1
ATOM 685 C C . GLY A 1 82 ? -13.569 10.926 7.598 1.00 81.25 82 GLY A C 1
ATOM 686 O O . GLY A 1 82 ? -14.230 9.910 7.808 1.00 81.25 82 GLY A O 1
ATOM 687 N N . HIS A 1 83 ? -12.856 11.083 6.478 1.00 81.12 83 HIS A N 1
ATOM 688 C CA . HIS A 1 83 ? -12.745 10.032 5.464 1.00 81.12 83 HIS A CA 1
ATOM 689 C C . HIS A 1 83 ? -11.703 8.995 5.894 1.00 81.12 83 HIS A C 1
ATOM 691 O O . HIS A 1 83 ? -10.511 9.139 5.628 1.00 81.12 83 HIS A O 1
ATOM 697 N N . VAL A 1 84 ? -12.149 7.950 6.593 1.00 82.31 84 VAL A N 1
ATOM 698 C CA . VAL A 1 84 ? -11.285 6.845 7.026 1.00 82.31 84 VAL A CA 1
ATOM 699 C C . VAL A 1 84 ? -11.464 5.663 6.081 1.00 82.31 84 VAL A C 1
ATOM 701 O O . VAL A 1 84 ? -12.530 5.055 6.039 1.00 82.31 84 VAL A O 1
ATOM 704 N N . VAL A 1 85 ? -10.402 5.328 5.349 1.00 88.44 85 VAL A N 1
ATOM 705 C CA . VAL A 1 85 ? -10.339 4.153 4.473 1.00 88.44 85 VAL A CA 1
ATOM 706 C C . VAL A 1 85 ? -9.395 3.133 5.096 1.00 88.44 85 VAL A C 1
ATOM 708 O O . VAL A 1 85 ? -8.300 3.479 5.534 1.00 88.44 85 VAL A O 1
ATOM 711 N N . ARG A 1 86 ? -9.826 1.872 5.143 1.00 93.44 86 ARG A N 1
ATOM 712 C CA . ARG A 1 86 ? -9.067 0.760 5.719 1.00 93.44 86 ARG A CA 1
ATOM 713 C C . ARG A 1 86 ? -9.457 -0.541 5.034 1.00 93.44 86 ARG A C 1
ATOM 715 O O . ARG A 1 86 ? -10.639 -0.776 4.795 1.00 93.44 86 ARG A O 1
ATOM 722 N N . ASN A 1 87 ? -8.477 -1.402 4.786 1.00 93.69 87 ASN A N 1
ATOM 723 C CA . ASN A 1 87 ? -8.693 -2.759 4.308 1.00 93.69 87 ASN A CA 1
ATOM 724 C C . ASN A 1 87 ? -7.857 -3.748 5.128 1.00 93.69 87 ASN A C 1
ATOM 726 O O . ASN A 1 87 ? -6.627 -3.767 5.074 1.00 93.69 87 ASN A O 1
ATOM 730 N N . ASP A 1 88 ? -8.557 -4.575 5.900 1.00 95.31 88 ASP A N 1
ATOM 731 C CA . ASP A 1 88 ? -7.963 -5.584 6.778 1.00 95.31 88 ASP A CA 1
ATOM 732 C C . ASP A 1 88 ? -7.591 -6.882 6.058 1.00 95.31 88 ASP A C 1
ATOM 734 O O . ASP A 1 88 ? -6.982 -7.759 6.673 1.00 95.31 88 ASP A O 1
ATOM 738 N N . SER A 1 89 ? -7.939 -7.029 4.779 1.00 95.00 89 SER A N 1
ATOM 739 C CA . SER A 1 89 ? -7.673 -8.231 3.984 1.00 95.00 89 SER A CA 1
ATOM 740 C C . SER A 1 89 ? -6.341 -8.178 3.250 1.00 95.00 89 SER A C 1
ATOM 742 O O . SER A 1 89 ? -5.764 -9.230 2.989 1.00 95.00 89 SER A O 1
ATOM 744 N N . VAL A 1 90 ? -5.798 -6.990 2.969 1.00 96.38 90 VAL A N 1
ATOM 745 C CA . VAL A 1 90 ? -4.523 -6.879 2.250 1.00 96.38 90 VAL A CA 1
ATOM 746 C C . VAL A 1 90 ? -3.390 -7.428 3.115 1.00 96.38 90 VAL A C 1
ATOM 748 O O . VAL A 1 90 ? -3.167 -6.990 4.244 1.00 96.38 90 VAL A O 1
ATOM 751 N N . ARG A 1 91 ? -2.663 -8.402 2.568 1.00 96.00 91 ARG A N 1
ATOM 752 C CA . ARG A 1 91 ? -1.523 -9.076 3.206 1.00 96.00 91 ARG A CA 1
ATOM 753 C C . ARG A 1 91 ? -0.214 -8.772 2.486 1.00 96.00 91 ARG A C 1
ATOM 755 O O . ARG A 1 91 ? 0.837 -8.734 3.122 1.00 96.00 91 ARG A O 1
ATOM 762 N N . HIS A 1 92 ? -0.275 -8.502 1.181 1.00 95.19 92 HIS A N 1
ATOM 763 C CA . HIS A 1 92 ? 0.906 -8.345 0.337 1.00 95.19 92 HIS A CA 1
ATOM 764 C C . HIS A 1 92 ? 0.839 -7.070 -0.505 1.00 95.19 92 HIS A C 1
ATOM 766 O O . HIS A 1 92 ? -0.107 -6.878 -1.272 1.00 95.19 92 HIS A O 1
ATOM 772 N N . LEU A 1 93 ? 1.884 -6.246 -0.416 1.00 95.44 93 LEU A N 1
ATOM 773 C CA . LEU A 1 93 ? 2.049 -5.035 -1.217 1.00 95.44 93 LEU A CA 1
ATOM 774 C C . LEU A 1 93 ? 3.390 -5.069 -1.959 1.00 95.44 93 LEU A C 1
ATOM 776 O O . LEU A 1 93 ? 4.455 -4.988 -1.351 1.00 95.44 93 LEU A O 1
ATOM 780 N N . SER A 1 94 ? 3.336 -5.149 -3.284 1.00 92.06 94 SER A N 1
ATOM 781 C CA . SER A 1 94 ? 4.489 -5.026 -4.167 1.00 92.06 94 SER A CA 1
ATOM 782 C C . SER A 1 94 ? 4.495 -3.662 -4.839 1.00 92.06 94 SER A C 1
ATOM 784 O O . SER A 1 94 ? 3.580 -3.329 -5.590 1.00 92.06 94 SER A O 1
ATOM 786 N N . VAL A 1 95 ? 5.546 -2.895 -4.569 1.00 90.44 95 VAL A N 1
ATOM 787 C CA . VAL A 1 95 ? 5.685 -1.483 -4.952 1.00 90.44 95 VAL A CA 1
ATOM 788 C C . VAL A 1 95 ? 6.699 -1.269 -6.074 1.00 90.44 95 VAL A C 1
ATOM 790 O O . VAL A 1 95 ? 6.831 -0.154 -6.572 1.00 90.44 95 VAL A O 1
ATOM 793 N N . CYS A 1 96 ? 7.430 -2.312 -6.480 1.00 85.94 96 CYS A N 1
ATOM 794 C CA . CYS A 1 96 ? 8.425 -2.261 -7.558 1.00 85.94 96 CYS A CA 1
ATOM 795 C C . CYS A 1 96 ? 9.412 -1.093 -7.389 1.00 85.94 96 CYS A C 1
ATOM 797 O O . CYS A 1 96 ? 10.122 -1.039 -6.383 1.00 85.94 96 CYS A O 1
ATOM 799 N N . LYS A 1 97 ? 9.454 -0.168 -8.357 1.00 85.50 97 LYS A N 1
ATOM 800 C CA . LYS A 1 97 ? 10.302 1.030 -8.353 1.00 85.50 97 LYS A CA 1
ATOM 801 C C . LYS A 1 97 ? 9.600 2.267 -7.776 1.00 85.50 97 LYS A C 1
ATOM 803 O O . LYS A 1 97 ? 10.070 3.372 -8.002 1.00 85.50 97 LYS A O 1
ATOM 808 N N . SER A 1 98 ? 8.479 2.122 -7.064 1.00 88.06 98 SER A N 1
ATOM 809 C CA . SER A 1 98 ? 7.765 3.276 -6.498 1.00 88.06 98 SER A CA 1
ATOM 810 C C . SER A 1 98 ? 8.680 4.074 -5.568 1.00 88.06 98 SER A C 1
ATOM 812 O O . SER A 1 98 ? 9.357 3.466 -4.732 1.00 88.06 98 SER A O 1
ATOM 814 N N . PRO A 1 99 ? 8.683 5.413 -5.637 1.00 89.50 99 PRO A N 1
ATOM 815 C CA . PRO A 1 99 ? 9.348 6.219 -4.629 1.00 89.50 99 PRO A CA 1
ATOM 816 C C . PRO A 1 99 ? 8.676 6.027 -3.267 1.00 89.50 99 PRO A C 1
ATOM 818 O O . PRO A 1 99 ? 7.458 5.868 -3.178 1.00 89.50 99 PRO A O 1
ATOM 821 N N . ALA A 1 100 ? 9.465 6.086 -2.196 1.00 90.12 100 ALA A N 1
ATOM 822 C CA . ALA A 1 100 ? 8.989 6.155 -0.813 1.00 90.12 100 ALA A CA 1
ATOM 823 C C . ALA A 1 100 ? 9.406 7.497 -0.201 1.00 90.12 100 ALA A C 1
ATOM 825 O O . ALA A 1 100 ? 10.293 7.565 0.650 1.00 90.12 100 ALA A O 1
ATOM 826 N N . THR A 1 101 ? 8.811 8.594 -0.678 1.00 87.56 101 THR A N 1
ATOM 827 C CA . THR A 1 101 ? 9.112 9.923 -0.121 1.00 87.56 101 THR A CA 1
ATOM 828 C C . THR A 1 101 ? 8.565 10.030 1.300 1.00 87.56 101 THR A C 1
ATOM 830 O O . THR A 1 101 ? 7.498 9.490 1.572 1.00 87.56 101 THR A O 1
ATOM 833 N N . SER A 1 102 ? 9.263 10.721 2.203 1.00 92.69 102 SER A N 1
ATOM 834 C CA . SER A 1 102 ? 8.873 10.843 3.623 1.00 92.69 102 SER A CA 1
ATOM 835 C C . SER A 1 102 ? 8.489 9.492 4.274 1.00 92.69 102 SER A C 1
ATOM 837 O O . SER A 1 102 ? 7.331 9.319 4.670 1.00 92.69 102 SER A O 1
ATOM 839 N N . PRO A 1 103 ? 9.429 8.526 4.384 1.00 94.69 103 PRO A N 1
ATOM 840 C CA . PRO A 1 103 ? 9.158 7.156 4.837 1.00 94.69 103 PRO A CA 1
ATOM 841 C C . PRO A 1 103 ? 8.342 7.054 6.129 1.00 94.69 103 PRO A C 1
ATOM 843 O O . PRO A 1 103 ? 7.454 6.213 6.238 1.00 94.69 103 PRO A O 1
ATOM 846 N N . GLU A 1 104 ? 8.600 7.929 7.100 1.00 95.31 104 GLU A N 1
ATOM 847 C CA . GLU A 1 104 ? 7.891 7.969 8.380 1.00 95.31 104 GLU A CA 1
ATOM 848 C C . GLU A 1 104 ? 6.394 8.218 8.190 1.00 95.31 104 GLU A C 1
ATOM 850 O O . GLU A 1 104 ? 5.560 7.505 8.746 1.00 95.31 104 GLU A O 1
ATOM 855 N N . ARG A 1 105 ? 6.045 9.220 7.379 1.00 95.44 105 ARG A N 1
ATOM 856 C CA . ARG A 1 105 ? 4.651 9.584 7.122 1.00 95.44 105 ARG A CA 1
ATOM 857 C C . ARG A 1 105 ? 3.968 8.526 6.265 1.00 95.44 105 ARG A C 1
ATOM 859 O O . ARG A 1 105 ? 2.839 8.142 6.562 1.00 95.44 105 ARG A O 1
ATOM 866 N N . LEU A 1 106 ? 4.663 8.015 5.250 1.00 95.88 106 LEU A N 1
ATOM 867 C CA . LEU A 1 106 ? 4.147 6.936 4.417 1.00 95.88 106 LEU A CA 1
ATOM 868 C C . LEU A 1 106 ? 3.861 5.672 5.244 1.00 95.88 106 LEU A C 1
ATOM 870 O O . LEU A 1 106 ? 2.823 5.048 5.048 1.00 95.88 106 LEU A O 1
ATOM 874 N N . ALA A 1 107 ? 4.714 5.331 6.215 1.00 97.00 107 ALA A N 1
ATOM 875 C CA . ALA A 1 107 ? 4.483 4.207 7.121 1.00 97.00 107 ALA A CA 1
ATOM 876 C C . ALA A 1 107 ? 3.218 4.381 7.971 1.00 97.00 107 ALA A C 1
ATOM 878 O O . ALA A 1 107 ? 2.456 3.426 8.116 1.00 97.00 107 ALA A O 1
ATOM 879 N N . VAL A 1 108 ? 2.961 5.587 8.492 1.00 95.75 108 VAL A N 1
ATOM 880 C CA . VAL A 1 108 ? 1.727 5.896 9.240 1.00 95.75 108 VAL A CA 1
ATOM 881 C C . VAL A 1 108 ? 0.502 5.728 8.345 1.00 95.75 108 VAL A C 1
ATOM 883 O O . VAL A 1 108 ? -0.434 5.025 8.712 1.00 95.75 108 VAL A O 1
ATOM 886 N N . ILE A 1 109 ? 0.540 6.308 7.145 1.00 95.69 109 ILE A N 1
ATOM 887 C CA . ILE A 1 109 ? -0.552 6.213 6.169 1.00 95.69 109 ILE A CA 1
ATOM 888 C C . ILE A 1 109 ? -0.849 4.751 5.818 1.00 95.69 109 ILE A C 1
ATOM 890 O O . ILE A 1 109 ? -2.001 4.326 5.860 1.00 95.69 109 ILE A O 1
ATOM 894 N N . LEU A 1 110 ? 0.185 3.963 5.510 1.00 96.75 110 LEU A N 1
ATOM 895 C CA . LEU A 1 110 ? 0.019 2.549 5.176 1.00 96.75 110 LEU A CA 1
ATOM 896 C C . LEU A 1 110 ? -0.454 1.720 6.372 1.00 96.75 110 LEU A C 1
ATOM 898 O O . LEU A 1 110 ? -1.253 0.815 6.174 1.00 96.75 110 LEU A O 1
ATOM 902 N N . SER A 1 111 ? -0.036 2.058 7.593 1.00 96.62 111 SER A N 1
ATOM 903 C CA . SER A 1 111 ? -0.514 1.381 8.808 1.00 96.62 111 SER A CA 1
ATOM 904 C C . SER A 1 111 ? -2.006 1.587 9.045 1.00 96.62 111 SER A C 1
ATOM 906 O O . SER A 1 111 ? -2.672 0.712 9.589 1.00 96.62 111 SER A O 1
ATOM 908 N N . GLU A 1 112 ? -2.537 2.740 8.642 1.00 95.00 112 GLU A N 1
ATOM 909 C CA . GLU A 1 112 ? -3.968 3.030 8.721 1.00 95.00 112 GLU A CA 1
ATOM 910 C C . GLU A 1 112 ? -4.747 2.346 7.590 1.00 95.00 112 GLU A C 1
ATOM 912 O O . GLU A 1 112 ? -5.783 1.730 7.845 1.00 95.00 112 GLU A O 1
ATOM 917 N N . LEU A 1 113 ? -4.230 2.418 6.358 1.00 95.75 113 LEU A N 1
ATOM 918 C CA . LEU A 1 113 ? -4.870 1.845 5.170 1.00 95.75 113 LEU A CA 1
ATOM 919 C C . LEU A 1 113 ? -4.857 0.314 5.171 1.00 95.75 113 LEU A C 1
ATOM 921 O O . LEU A 1 113 ? -5.872 -0.307 4.867 1.00 95.75 113 LEU A O 1
ATOM 925 N N . LEU A 1 114 ? -3.705 -0.285 5.478 1.00 97.38 114 LEU A N 1
ATOM 926 C CA . LEU A 1 114 ? -3.391 -1.708 5.326 1.00 97.38 114 LEU A CA 1
ATOM 927 C C . LEU A 1 114 ? -2.858 -2.291 6.650 1.00 97.38 114 LEU A C 1
ATOM 929 O O . LEU A 1 114 ? -1.757 -2.839 6.709 1.00 97.38 114 LEU A O 1
ATOM 933 N N . PRO A 1 115 ? -3.618 -2.204 7.748 1.00 96.88 115 PRO A N 1
ATOM 934 C CA . PRO A 1 115 ? -3.126 -2.517 9.093 1.00 96.88 115 PRO A CA 1
ATOM 935 C C . PRO A 1 115 ? -2.667 -3.967 9.267 1.00 96.88 115 PRO A C 1
ATOM 937 O O . PRO A 1 115 ? -1.884 -4.254 10.165 1.00 96.88 115 PRO A O 1
ATOM 940 N N . SER A 1 116 ? -3.143 -4.878 8.417 1.00 97.19 116 SER A N 1
ATOM 941 C CA . SER A 1 116 ? -2.816 -6.304 8.470 1.00 97.19 116 SER A CA 1
ATOM 942 C C . SER A 1 116 ? -1.807 -6.722 7.390 1.00 97.19 116 SER A C 1
ATOM 944 O O . SER A 1 116 ? -1.735 -7.891 7.017 1.00 97.19 116 SER A O 1
ATOM 946 N N . LEU A 1 117 ? -1.034 -5.768 6.864 1.00 97.69 117 LEU A N 1
ATOM 947 C CA . LEU A 1 117 ? 0.006 -6.026 5.875 1.00 97.69 117 LEU A CA 1
ATOM 948 C C . LEU A 1 117 ? 1.120 -6.891 6.480 1.00 97.69 117 LEU A C 1
ATOM 950 O O . LEU A 1 117 ? 1.664 -6.562 7.534 1.00 97.69 117 LEU A O 1
ATOM 954 N N . GLU A 1 118 ? 1.472 -7.982 5.806 1.00 97.44 118 GLU A N 1
ATOM 955 C CA . GLU A 1 118 ? 2.478 -8.952 6.259 1.00 97.44 118 GLU A CA 1
ATOM 956 C C . GLU A 1 118 ? 3.775 -8.855 5.456 1.00 97.44 118 GLU A C 1
ATOM 958 O O . GLU A 1 118 ? 4.852 -9.138 5.981 1.00 97.44 118 GLU A O 1
ATOM 963 N N . VAL A 1 119 ? 3.691 -8.451 4.186 1.00 96.44 119 VAL A N 1
ATOM 964 C CA . VAL A 1 119 ? 4.843 -8.406 3.281 1.00 96.44 119 VAL A CA 1
ATOM 965 C C . VAL A 1 119 ? 4.817 -7.145 2.424 1.00 96.44 119 VAL A C 1
ATOM 967 O O . VAL A 1 119 ? 3.808 -6.835 1.785 1.00 96.44 119 VAL A O 1
ATOM 970 N N . ILE A 1 120 ? 5.968 -6.473 2.351 1.00 95.88 120 ILE A N 1
ATOM 971 C CA . ILE A 1 120 ? 6.248 -5.410 1.380 1.00 95.88 120 ILE A CA 1
ATOM 972 C C . ILE A 1 120 ? 7.381 -5.866 0.464 1.00 95.88 120 ILE A C 1
ATOM 974 O O . ILE A 1 120 ? 8.440 -6.280 0.943 1.00 95.88 120 ILE A O 1
ATOM 978 N N . THR A 1 121 ? 7.188 -5.765 -0.851 1.00 92.94 121 THR A N 1
ATOM 979 C CA . THR A 1 121 ? 8.227 -6.095 -1.834 1.00 92.94 121 THR A CA 1
ATOM 980 C C . THR A 1 121 ? 8.546 -4.938 -2.765 1.00 92.94 121 THR A C 1
ATOM 982 O O . THR A 1 121 ? 7.647 -4.347 -3.350 1.00 92.94 121 THR A O 1
ATOM 985 N N . ALA A 1 122 ? 9.832 -4.647 -2.951 1.00 89.69 122 ALA A N 1
ATOM 986 C CA . ALA A 1 122 ? 10.324 -3.661 -3.916 1.00 89.69 122 ALA A CA 1
ATOM 987 C C . ALA A 1 122 ? 11.305 -4.316 -4.898 1.00 89.69 122 ALA A C 1
ATOM 989 O O . ALA A 1 122 ? 11.866 -5.378 -4.611 1.00 89.69 122 ALA A O 1
ATOM 990 N N . GLU A 1 123 ? 11.520 -3.698 -6.057 1.00 86.12 123 GLU A N 1
ATOM 991 C CA . GLU A 1 123 ? 12.480 -4.217 -7.036 1.00 86.12 123 GLU A CA 1
ATOM 992 C C . GLU A 1 123 ? 13.911 -4.079 -6.501 1.00 86.12 123 GLU A C 1
ATOM 994 O O . GLU A 1 123 ? 14.288 -3.032 -5.981 1.00 86.12 123 GLU A O 1
ATOM 999 N N . ALA A 1 124 ? 14.714 -5.140 -6.598 1.00 80.50 124 ALA A N 1
ATOM 1000 C CA . ALA A 1 124 ? 16.008 -5.229 -5.920 1.00 80.50 124 ALA A CA 1
ATOM 1001 C C . ALA A 1 124 ? 17.039 -4.177 -6.360 1.00 80.50 124 ALA A C 1
ATOM 1003 O O . ALA A 1 124 ? 17.921 -3.830 -5.580 1.00 80.50 124 ALA A O 1
ATOM 1004 N N . ASN A 1 125 ? 16.928 -3.687 -7.591 1.00 79.19 125 ASN A N 1
ATOM 1005 C CA . ASN A 1 125 ? 17.786 -2.662 -8.188 1.00 79.19 125 ASN A CA 1
ATOM 1006 C C . ASN A 1 125 ? 17.243 -1.230 -8.000 1.00 79.19 125 ASN A C 1
ATOM 1008 O O . ASN A 1 125 ? 17.862 -0.289 -8.489 1.00 79.19 125 ASN A O 1
ATOM 1012 N N . SER A 1 126 ? 16.097 -1.052 -7.335 1.00 82.81 126 SER A N 1
ATOM 1013 C CA . SER A 1 126 ? 15.503 0.268 -7.123 1.00 82.81 126 SER A CA 1
ATOM 1014 C C . SER A 1 126 ? 16.311 1.073 -6.104 1.00 82.81 126 SER A C 1
ATOM 1016 O O . SER A 1 126 ? 16.640 0.584 -5.021 1.00 82.81 126 SER A O 1
ATOM 1018 N N . GLU A 1 127 ? 16.561 2.349 -6.402 1.00 86.31 127 GLU A N 1
ATOM 1019 C CA . GLU A 1 127 ? 17.182 3.286 -5.458 1.00 86.31 127 GLU A CA 1
ATOM 1020 C C . GLU A 1 127 ? 16.338 3.504 -4.187 1.00 86.31 127 GLU A C 1
ATOM 1022 O O . GLU A 1 127 ? 16.853 3.916 -3.150 1.00 86.31 127 GLU A O 1
ATOM 1027 N N . HIS A 1 128 ? 15.045 3.164 -4.230 1.00 89.88 128 HIS A N 1
ATOM 1028 C CA . HIS A 1 128 ? 14.106 3.346 -3.122 1.00 89.88 128 HIS A CA 1
ATOM 1029 C C . HIS A 1 128 ? 14.025 2.145 -2.165 1.00 89.88 128 HIS A C 1
ATOM 1031 O O . HIS A 1 128 ? 13.227 2.166 -1.226 1.00 89.88 128 HIS A O 1
ATOM 1037 N N . VAL A 1 129 ? 14.825 1.090 -2.373 1.00 91.69 129 VAL A N 1
ATOM 1038 C CA . VAL A 1 129 ? 14.810 -0.126 -1.535 1.00 91.69 129 VAL A CA 1
ATOM 1039 C C . VAL A 1 129 ? 15.043 0.190 -0.057 1.00 91.69 129 VAL A C 1
ATOM 1041 O O . VAL A 1 129 ? 14.331 -0.335 0.800 1.00 91.69 129 VAL A O 1
ATOM 1044 N N . SER A 1 130 ? 16.016 1.049 0.258 1.00 93.56 130 SER A N 1
ATOM 1045 C CA . SER A 1 130 ? 16.307 1.449 1.642 1.00 93.56 130 SER A CA 1
ATOM 1046 C C . SER A 1 130 ? 15.117 2.170 2.277 1.00 93.56 130 SER A C 1
ATOM 1048 O O . SER A 1 130 ? 14.696 1.804 3.372 1.00 93.56 130 SER A O 1
ATOM 1050 N N . SER A 1 131 ? 14.509 3.113 1.555 1.00 95.44 131 SER A N 1
ATOM 1051 C CA . SER A 1 131 ? 13.334 3.858 2.009 1.00 95.44 131 SER A CA 1
ATOM 1052 C C . SER A 1 131 ? 12.120 2.954 2.240 1.00 95.44 131 SER A C 1
ATOM 1054 O O . SER A 1 131 ? 11.433 3.097 3.246 1.00 95.44 131 SER A O 1
ATOM 1056 N N . TRP A 1 132 ? 11.863 1.973 1.371 1.00 96.06 132 TRP A N 1
ATOM 1057 C CA . TRP A 1 132 ? 10.770 1.017 1.586 1.00 96.06 132 TRP A CA 1
ATOM 1058 C C . TRP A 1 132 ? 11.032 0.042 2.732 1.00 96.06 132 TRP A C 1
ATOM 1060 O O . TRP A 1 132 ? 10.100 -0.331 3.447 1.00 96.06 132 TRP A O 1
ATOM 1070 N N . LYS A 1 133 ? 12.293 -0.333 2.958 1.00 96.25 133 LYS A N 1
ATOM 1071 C CA . LYS A 1 133 ? 12.683 -1.085 4.153 1.00 96.25 133 LYS A CA 1
ATOM 1072 C C . LYS A 1 133 ? 12.419 -0.272 5.425 1.00 96.25 133 LYS A C 1
ATOM 1074 O O . LYS A 1 133 ? 11.916 -0.821 6.403 1.00 96.25 133 LYS A O 1
ATOM 1079 N N . ASP A 1 134 ? 12.703 1.028 5.394 1.00 97.00 134 ASP A N 1
ATOM 1080 C CA . ASP A 1 134 ? 12.409 1.963 6.483 1.00 97.00 134 ASP A CA 1
ATOM 1081 C C . ASP A 1 134 ? 10.907 2.116 6.752 1.00 97.00 134 ASP A C 1
ATOM 1083 O O . ASP A 1 134 ? 10.497 2.143 7.917 1.00 97.00 134 ASP A O 1
ATOM 1087 N N . VAL A 1 135 ? 10.091 2.179 5.694 1.00 97.69 135 VAL A N 1
ATOM 1088 C CA . VAL A 1 135 ? 8.622 2.175 5.783 1.00 97.69 135 VAL A CA 1
ATOM 1089 C C . VAL A 1 135 ? 8.135 0.894 6.461 1.00 97.69 135 VAL A C 1
ATOM 1091 O O . VAL A 1 135 ? 7.368 0.961 7.419 1.00 97.69 135 VAL A O 1
ATOM 1094 N N . ALA A 1 136 ? 8.613 -0.268 6.006 1.00 97.44 136 ALA A N 1
ATOM 1095 C CA . ALA A 1 136 ? 8.228 -1.565 6.558 1.00 97.44 136 ALA A CA 1
ATOM 1096 C C . ALA A 1 136 ? 8.561 -1.679 8.054 1.00 97.44 136 ALA A C 1
ATOM 1098 O O . ALA A 1 136 ? 7.728 -2.122 8.839 1.00 97.44 136 ALA A O 1
ATOM 1099 N N . ALA A 1 137 ? 9.742 -1.212 8.468 1.00 97.62 137 ALA A N 1
ATOM 1100 C CA . ALA A 1 137 ? 10.168 -1.246 9.867 1.00 97.62 137 ALA A CA 1
ATOM 1101 C C . ALA A 1 137 ? 9.333 -0.344 10.797 1.00 97.62 137 ALA A C 1
ATOM 1103 O O . ALA A 1 137 ? 9.271 -0.598 11.997 1.00 97.62 137 ALA A O 1
ATOM 1104 N N . ARG A 1 138 ? 8.715 0.718 10.264 1.00 97.88 138 ARG A N 1
ATOM 1105 C CA . ARG A 1 138 ? 7.901 1.682 11.031 1.00 97.88 138 ARG A CA 1
ATOM 1106 C C . ARG A 1 138 ? 6.402 1.395 10.968 1.00 97.88 138 ARG A C 1
ATOM 1108 O O . ARG A 1 138 ? 5.638 1.979 11.731 1.00 97.88 138 ARG A O 1
ATOM 1115 N N . HIS A 1 139 ? 5.976 0.535 10.051 1.00 98.00 139 HIS A N 1
ATOM 1116 C CA . HIS A 1 139 ? 4.582 0.150 9.914 1.00 98.00 139 HIS A CA 1
ATOM 1117 C C . HIS A 1 139 ? 4.111 -0.622 11.158 1.00 98.00 139 HIS A C 1
ATOM 1119 O O . HIS A 1 139 ? 4.848 -1.449 11.696 1.00 98.00 139 HIS A O 1
ATOM 1125 N N . THR A 1 140 ? 2.871 -0.398 11.608 1.00 96.19 140 TH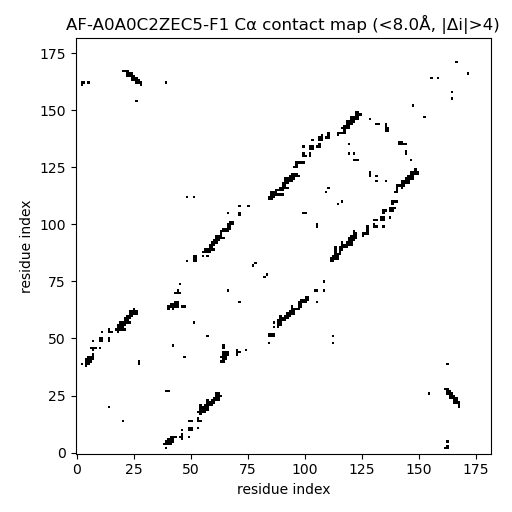R A N 1
ATOM 1126 C CA . THR A 1 140 ? 2.356 -0.936 12.883 1.00 96.19 140 THR A CA 1
ATOM 1127 C C . THR A 1 140 ? 2.453 -2.461 12.985 1.00 96.19 140 THR A C 1
ATOM 1129 O O . THR A 1 140 ? 2.749 -2.977 14.057 1.00 96.19 140 THR A O 1
ATOM 1132 N N . ASN A 1 141 ? 2.271 -3.178 11.873 1.00 95.50 141 ASN A N 1
ATOM 1133 C CA . ASN A 1 141 ? 2.393 -4.641 11.826 1.00 95.50 141 ASN A CA 1
ATOM 1134 C C . ASN A 1 141 ? 3.809 -5.165 11.501 1.00 95.50 141 ASN A C 1
ATOM 1136 O O . ASN A 1 141 ? 3.995 -6.369 11.380 1.00 95.50 141 ASN A O 1
ATOM 1140 N N . SER A 1 142 ? 4.803 -4.283 11.321 1.00 95.75 142 SER A N 1
ATOM 1141 C CA . SER A 1 142 ? 6.194 -4.646 10.984 1.00 95.75 142 SER A CA 1
ATOM 1142 C C . SER A 1 142 ? 6.319 -5.710 9.866 1.00 95.75 142 SER A C 1
ATOM 1144 O O . SER A 1 142 ? 6.944 -6.752 10.080 1.00 95.75 142 SER A O 1
ATOM 1146 N N . PRO A 1 143 ? 5.713 -5.488 8.680 1.00 96.31 143 PRO A N 1
ATOM 1147 C CA . PRO A 1 143 ? 5.728 -6.439 7.580 1.00 96.31 143 PRO A CA 1
ATOM 1148 C C . PRO A 1 143 ? 7.153 -6.797 7.163 1.00 96.31 143 PRO A C 1
ATOM 1150 O O . PRO A 1 143 ? 8.069 -5.968 7.165 1.00 96.31 143 PRO A O 1
ATOM 1153 N N . LEU A 1 144 ? 7.329 -8.038 6.723 1.00 96.56 144 LEU A N 1
ATOM 1154 C CA . LEU A 1 144 ? 8.585 -8.496 6.163 1.00 96.56 144 LEU A CA 1
ATOM 1155 C C . LEU A 1 144 ? 8.870 -7.746 4.859 1.00 96.56 144 LEU A C 1
ATOM 1157 O O . LEU A 1 144 ? 8.135 -7.870 3.878 1.00 96.56 144 LEU A O 1
ATOM 1161 N N . PHE A 1 145 ? 9.982 -7.021 4.829 1.00 95.56 145 PHE A N 1
ATOM 1162 C CA . PHE A 1 145 ? 10.481 -6.425 3.599 1.00 95.56 145 PHE A CA 1
ATOM 1163 C C . PHE A 1 145 ? 11.299 -7.440 2.790 1.00 95.56 145 PHE A C 1
ATOM 1165 O O . PHE A 1 145 ? 12.197 -8.095 3.328 1.00 95.56 145 PHE A O 1
ATOM 1172 N N . ARG A 1 146 ? 11.030 -7.543 1.485 1.00 92.06 146 ARG A N 1
ATOM 1173 C CA . ARG A 1 146 ? 11.829 -8.343 0.543 1.00 92.06 146 ARG A CA 1
ATOM 1174 C C . ARG A 1 146 ? 12.165 -7.532 -0.702 1.00 92.06 146 ARG A C 1
ATOM 1176 O O . ARG A 1 146 ? 11.284 -6.959 -1.334 1.00 92.06 146 ARG A O 1
ATOM 1183 N N . SER A 1 147 ? 13.425 -7.551 -1.112 1.00 85.50 147 SER A N 1
ATOM 1184 C CA . SER A 1 147 ? 13.788 -7.166 -2.472 1.00 85.50 147 SER A CA 1
ATOM 1185 C C . SER A 1 147 ? 13.510 -8.336 -3.419 1.00 85.50 147 SER A C 1
ATOM 1187 O O . SER A 1 147 ? 13.863 -9.478 -3.123 1.00 85.50 147 SER A O 1
ATOM 1189 N N . GLN A 1 148 ? 12.855 -8.075 -4.547 1.00 74.75 148 GLN A N 1
ATOM 1190 C CA . GLN A 1 148 ? 12.608 -9.072 -5.589 1.00 74.75 148 GLN A CA 1
ATOM 1191 C C . GLN A 1 148 ? 13.399 -8.718 -6.846 1.00 74.75 148 GLN A C 1
ATOM 1193 O O . GLN A 1 148 ? 13.398 -7.572 -7.294 1.00 74.75 148 GLN A O 1
ATOM 1198 N N . THR A 1 149 ? 14.085 -9.702 -7.420 1.00 62.31 149 THR A N 1
ATOM 1199 C CA . THR A 1 149 ? 14.635 -9.595 -8.774 1.00 62.31 149 THR A CA 1
ATOM 1200 C C . THR A 1 149 ? 13.496 -9.679 -9.791 1.00 62.31 149 THR A C 1
ATOM 1202 O O . THR A 1 149 ? 12.480 -10.327 -9.535 1.00 62.31 149 THR A O 1
ATOM 1205 N N . GLY A 1 150 ? 13.654 -9.037 -10.953 1.00 53.47 150 GLY A N 1
ATOM 1206 C CA . GLY A 1 150 ? 12.606 -8.929 -11.981 1.00 53.47 150 GLY A CA 1
ATOM 1207 C C . GLY A 1 150 ? 12.050 -10.257 -12.523 1.00 53.47 150 GLY A C 1
ATOM 1208 O O . GLY A 1 150 ? 11.062 -10.242 -13.251 1.00 53.47 150 GLY A O 1
ATOM 1209 N N . ASP A 1 151 ? 12.642 -11.397 -12.158 1.00 48.31 151 ASP A N 1
ATOM 1210 C CA . ASP A 1 151 ? 12.172 -12.743 -12.506 1.00 48.31 151 ASP A CA 1
ATOM 1211 C C . ASP A 1 151 ? 11.135 -13.315 -11.519 1.00 48.31 151 ASP A C 1
ATOM 1213 O O . ASP A 1 151 ? 10.449 -14.278 -11.849 1.00 48.31 151 ASP A O 1
ATOM 1217 N N . GLY A 1 152 ? 10.994 -12.723 -10.325 1.00 44.41 152 GLY A N 1
ATOM 1218 C CA . GLY A 1 152 ? 9.948 -13.058 -9.345 1.00 44.41 152 GLY A CA 1
ATOM 1219 C C . GLY A 1 152 ? 8.665 -12.233 -9.495 1.00 44.41 152 GLY A C 1
ATOM 1220 O O . GLY A 1 152 ? 7.659 -12.530 -8.852 1.00 44.41 152 GLY A O 1
ATOM 1221 N N . ILE A 1 153 ? 8.694 -11.207 -10.349 1.00 51.97 153 ILE A N 1
ATOM 1222 C CA . ILE A 1 153 ? 7.523 -10.414 -10.718 1.00 51.97 153 ILE A CA 1
ATOM 1223 C C . ILE A 1 153 ? 6.690 -11.243 -11.705 1.00 51.97 153 ILE A C 1
ATOM 1225 O O . ILE A 1 153 ? 7.250 -11.686 -12.711 1.00 51.97 153 ILE A O 1
ATOM 1229 N N . PRO A 1 154 ? 5.378 -11.454 -11.477 1.00 48.75 154 PRO A N 1
ATOM 1230 C CA . PRO A 1 154 ? 4.511 -12.136 -12.432 1.00 48.75 154 PRO A CA 1
ATOM 1231 C C . PRO A 1 154 ? 4.522 -11.412 -13.785 1.00 48.75 154 PRO A C 1
ATOM 1233 O O . PRO A 1 154 ? 3.803 -10.441 -14.004 1.00 48.75 154 PRO A O 1
ATOM 1236 N N . ARG A 1 155 ? 5.365 -11.880 -14.709 1.00 49.12 155 ARG A N 1
ATOM 1237 C CA . ARG A 1 155 ? 5.338 -11.473 -16.112 1.00 49.12 155 ARG A CA 1
ATOM 1238 C C . ARG A 1 155 ? 4.227 -12.275 -16.764 1.00 49.12 155 ARG A C 1
ATOM 1240 O O . ARG A 1 155 ? 4.441 -13.420 -17.158 1.00 49.12 155 ARG A O 1
ATOM 1247 N N . ILE A 1 156 ? 3.030 -11.707 -16.808 1.00 46.00 156 ILE A N 1
ATOM 1248 C CA . ILE A 1 156 ? 1.901 -12.358 -17.464 1.00 46.00 156 ILE A CA 1
ATOM 1249 C C . ILE A 1 156 ? 2.148 -12.256 -18.967 1.00 46.00 156 ILE A C 1
ATOM 1251 O O . ILE A 1 156 ? 1.896 -11.229 -19.588 1.00 46.00 156 ILE A O 1
ATOM 1255 N N . ARG A 1 157 ? 2.734 -13.310 -19.537 1.00 37.78 157 ARG A N 1
ATOM 1256 C CA . ARG A 1 157 ? 2.752 -13.508 -20.982 1.00 37.78 157 ARG A CA 1
ATOM 1257 C C . ARG A 1 157 ? 1.377 -14.051 -21.367 1.00 37.78 157 ARG A C 1
ATOM 1259 O O . ARG A 1 157 ? 0.892 -14.966 -20.713 1.00 37.78 157 ARG A O 1
ATOM 1266 N N . ASP A 1 158 ? 0.789 -13.460 -22.403 1.00 34.81 158 ASP A N 1
ATOM 1267 C CA . ASP A 1 158 ? -0.324 -14.000 -23.204 1.00 34.81 158 ASP A CA 1
ATOM 1268 C C . ASP A 1 158 ? -1.742 -13.419 -23.044 1.00 34.81 158 ASP A C 1
ATOM 1270 O O . ASP A 1 158 ? -2.672 -13.946 -23.649 1.00 34.81 158 ASP A O 1
ATOM 1274 N N . THR A 1 159 ? -1.946 -12.258 -22.413 1.00 36.50 159 THR A N 1
ATOM 1275 C CA . THR A 1 159 ? -3.213 -11.512 -22.596 1.00 36.50 159 THR A CA 1
ATOM 1276 C C . THR A 1 159 ? -2.962 -10.117 -23.142 1.00 36.50 159 THR A C 1
ATOM 1278 O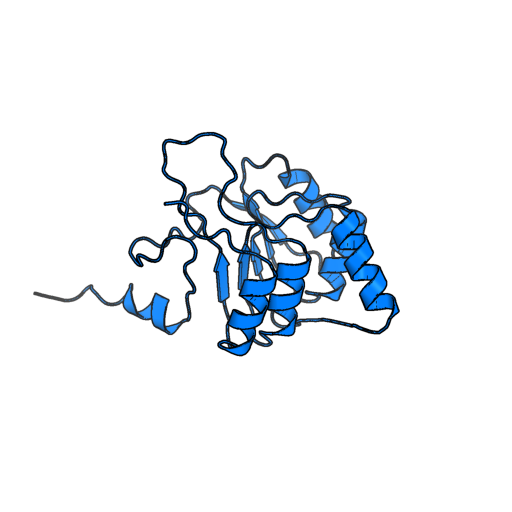 O . THR A 1 159 ? -2.634 -9.188 -22.412 1.00 36.50 159 THR A O 1
ATOM 1281 N N . HIS A 1 160 ? -3.120 -9.984 -24.459 1.00 32.12 160 HIS A N 1
ATOM 1282 C CA . HIS A 1 160 ? -2.986 -8.732 -25.193 1.00 32.12 160 HIS A CA 1
ATOM 1283 C C . HIS A 1 160 ? -4.139 -7.779 -24.847 1.00 32.12 160 HIS A C 1
ATOM 1285 O O . HIS A 1 160 ? -5.141 -7.703 -25.552 1.00 32.12 160 HIS A O 1
ATOM 1291 N N . TYR A 1 161 ? -3.962 -7.021 -23.770 1.00 33.06 161 TYR A N 1
ATOM 1292 C CA . TYR A 1 161 ? -4.411 -5.639 -23.687 1.00 33.06 161 TYR A CA 1
ATOM 1293 C C . TYR A 1 161 ? -3.186 -4.821 -23.304 1.00 33.06 161 TYR A C 1
ATOM 1295 O O . TYR A 1 161 ? -2.649 -4.966 -22.210 1.00 33.06 161 TYR A O 1
ATOM 1303 N N . THR A 1 162 ? -2.720 -3.977 -24.221 1.00 37.50 162 THR A N 1
ATOM 1304 C CA . THR A 1 162 ? -1.694 -2.971 -23.938 1.00 37.50 162 THR A CA 1
ATOM 1305 C C . THR A 1 162 ? -2.102 -2.182 -22.690 1.00 37.50 162 THR A C 1
ATOM 1307 O O . THR A 1 162 ? -3.016 -1.361 -22.757 1.00 37.50 162 THR A O 1
ATOM 1310 N N . GLY A 1 163 ? -1.442 -2.438 -21.557 1.00 44.66 163 GLY A N 1
ATOM 1311 C CA . GLY A 1 163 ? -1.421 -1.527 -20.411 1.00 44.66 163 GLY A CA 1
ATOM 1312 C C . GLY A 1 163 ? -1.707 -2.102 -19.021 1.00 44.66 163 GLY A C 1
ATOM 1313 O O . GLY A 1 163 ? -1.190 -1.527 -18.075 1.00 44.66 163 GLY A O 1
ATOM 1314 N N . MET A 1 164 ? -2.470 -3.189 -18.848 1.00 47.62 164 MET A N 1
ATOM 1315 C CA . MET A 1 164 ? -2.685 -3.817 -17.527 1.00 47.62 164 MET A CA 1
ATOM 1316 C C . MET A 1 164 ? -3.272 -5.223 -17.658 1.00 47.62 164 MET A C 1
ATOM 1318 O O . MET A 1 164 ? -4.189 -5.438 -18.447 1.00 47.62 164 MET A O 1
ATOM 1322 N N . THR A 1 165 ? -2.806 -6.163 -16.829 1.00 50.84 165 THR A N 1
ATOM 1323 C CA . THR A 1 165 ? -3.441 -7.482 -16.706 1.00 50.84 165 THR A CA 1
ATOM 1324 C C . THR A 1 165 ? -4.126 -7.625 -15.352 1.00 50.84 165 THR A C 1
ATOM 1326 O O . THR A 1 165 ? -3.481 -7.749 -14.315 1.00 50.84 165 THR A O 1
ATOM 1329 N N . LEU A 1 166 ? -5.456 -7.639 -15.370 1.00 49.44 166 LEU A N 1
ATOM 1330 C CA . LEU A 1 166 ? -6.290 -7.911 -14.203 1.00 49.44 166 LEU A CA 1
ATOM 1331 C C . LEU A 1 166 ? -6.493 -9.426 -14.081 1.00 49.44 166 LEU A C 1
ATOM 1333 O O . LEU A 1 166 ? -7.282 -10.010 -14.818 1.00 49.44 166 LEU A O 1
ATOM 1337 N N . CYS A 1 167 ? -5.782 -10.072 -13.158 1.00 48.62 167 CYS A N 1
ATOM 1338 C CA . CYS A 1 167 ? -5.970 -11.497 -12.888 1.00 48.62 167 CYS A CA 1
ATOM 1339 C C . CYS A 1 167 ? -6.989 -11.708 -11.766 1.00 48.62 167 CYS A C 1
ATOM 1341 O O . CYS A 1 167 ? -6.715 -11.404 -10.606 1.00 48.62 167 CYS A O 1
ATOM 1343 N N . THR A 1 168 ? -8.131 -12.309 -12.096 1.00 44.44 168 THR A N 1
ATOM 1344 C CA . THR A 1 168 ? -8.967 -13.002 -11.102 1.00 44.44 168 THR A CA 1
ATOM 1345 C C . THR A 1 168 ? -8.484 -14.456 -10.967 1.00 44.44 168 THR A C 1
ATOM 1347 O O . THR A 1 168 ? -7.756 -14.946 -11.833 1.00 44.44 168 THR A O 1
ATOM 1350 N N . LEU A 1 169 ? -8.838 -15.169 -9.888 1.00 37.12 169 LEU A N 1
ATOM 1351 C CA . LEU A 1 169 ? -8.444 -16.580 -9.689 1.00 37.12 169 LEU A CA 1
ATOM 1352 C C . LEU A 1 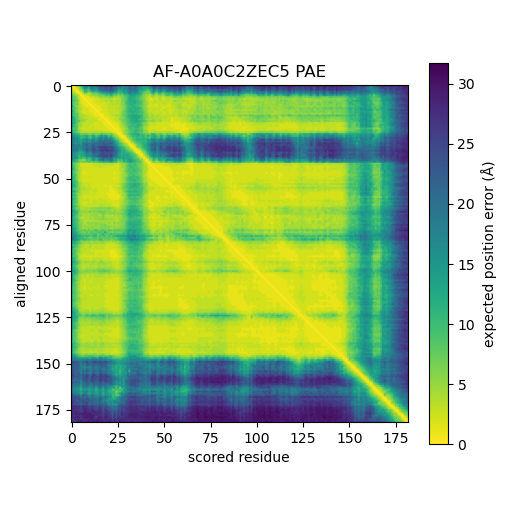169 ? -8.821 -17.481 -10.882 1.00 37.12 169 LEU A C 1
ATOM 1354 O O . LEU A 1 169 ? -8.070 -18.396 -11.221 1.00 37.12 169 LEU A O 1
ATOM 1358 N N . GLU A 1 170 ? -9.928 -17.182 -11.567 1.00 38.09 170 GLU A N 1
ATOM 1359 C CA . GLU A 1 170 ? -10.354 -17.896 -12.777 1.00 38.09 170 GLU A CA 1
ATOM 1360 C C . GLU A 1 170 ? -9.350 -17.737 -13.932 1.00 38.09 170 GLU A C 1
ATOM 1362 O O . GLU A 1 170 ? -9.111 -18.681 -14.681 1.00 38.09 170 GLU A O 1
ATOM 1367 N N . SER A 1 171 ? -8.683 -16.585 -14.036 1.00 39.28 171 SER A N 1
ATOM 1368 C CA . SER A 1 171 ? -7.720 -16.283 -15.103 1.00 39.28 171 SER A CA 1
ATOM 1369 C C . SER A 1 171 ? -6.366 -16.986 -14.918 1.00 39.28 171 SER A C 1
ATOM 1371 O O . SER A 1 171 ? -5.699 -17.300 -15.899 1.00 39.28 171 SER A O 1
ATOM 1373 N N . LEU A 1 172 ? -5.965 -17.289 -13.677 1.00 41.03 172 LEU A N 1
ATOM 1374 C CA . LEU A 1 172 ? -4.718 -18.015 -13.371 1.00 41.03 172 LEU A CA 1
ATOM 1375 C C . LEU A 1 172 ? -4.907 -19.545 -13.349 1.00 41.03 172 LEU A C 1
ATOM 1377 O O . LEU A 1 172 ? -3.951 -20.295 -13.559 1.00 41.03 172 LEU A O 1
ATOM 1381 N N . GLY A 1 173 ? -6.141 -20.021 -13.149 1.00 33.72 173 GLY A N 1
ATOM 1382 C CA . GLY A 1 173 ? -6.499 -21.443 -13.211 1.00 33.72 173 GLY A CA 1
ATOM 1383 C C . GLY A 1 173 ? -6.555 -22.029 -14.629 1.00 33.72 173 GLY A C 1
ATOM 1384 O O . GLY A 1 173 ? -6.466 -23.245 -14.784 1.00 33.72 173 GLY A O 1
ATOM 1385 N N . ILE A 1 174 ? -6.656 -21.190 -15.668 1.00 36.50 174 ILE A N 1
ATOM 1386 C CA . ILE A 1 174 ? -6.660 -21.639 -17.073 1.00 36.50 174 ILE A CA 1
ATOM 1387 C C . ILE A 1 174 ? -5.229 -21.882 -17.587 1.00 36.50 174 ILE A C 1
ATOM 1389 O O . ILE A 1 174 ? -5.009 -22.805 -18.365 1.00 36.50 174 ILE A O 1
ATOM 1393 N N . LEU A 1 175 ? -4.226 -21.150 -17.087 1.00 34.50 175 LEU A N 1
ATOM 1394 C CA . LEU A 1 175 ? -2.824 -21.316 -17.509 1.00 34.50 175 LEU A CA 1
ATOM 1395 C C . LEU A 1 175 ? -2.111 -22.529 -16.885 1.00 34.50 175 LEU A C 1
ATOM 1397 O O . LEU A 1 175 ? -0.999 -22.858 -17.286 1.00 34.50 175 LEU A O 1
ATOM 1401 N N . SER A 1 176 ? -2.739 -23.228 -15.934 1.00 30.66 176 SER A N 1
ATOM 1402 C CA . SER A 1 176 ? -2.192 -24.453 -15.321 1.00 30.66 176 SER A CA 1
ATOM 1403 C C . SER A 1 176 ? -2.915 -25.742 -15.737 1.00 30.66 176 SER A C 1
ATOM 1405 O O .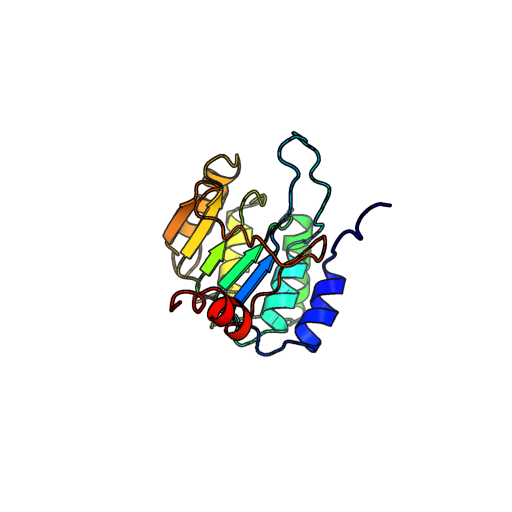 SER A 1 176 ? -2.629 -26.811 -15.200 1.00 30.66 176 SER A O 1
ATOM 1407 N N . ARG A 1 177 ? -3.804 -25.687 -16.741 1.00 31.19 177 ARG A N 1
ATOM 1408 C CA . ARG A 1 177 ? -4.434 -26.877 -17.339 1.00 31.19 177 ARG A CA 1
ATOM 1409 C C . ARG A 1 177 ? -4.312 -26.915 -18.862 1.00 31.19 177 ARG A C 1
ATOM 1411 O O . ARG A 1 177 ? -5.299 -27.049 -19.569 1.00 31.19 177 ARG A O 1
ATOM 1418 N N . THR A 1 178 ? -3.080 -26.927 -19.352 1.00 32.81 178 THR A N 1
ATOM 1419 C CA . THR A 1 178 ? -2.739 -27.631 -20.600 1.00 32.81 178 THR A CA 1
ATOM 1420 C C . THR A 1 178 ? -1.431 -28.388 -20.415 1.00 32.81 178 THR A C 1
ATOM 1422 O O . THR A 1 178 ? -0.402 -28.090 -21.008 1.00 32.81 178 THR A O 1
ATOM 1425 N N . SER A 1 179 ? -1.486 -29.398 -19.554 1.00 37.09 179 SER A N 1
ATOM 1426 C CA . SER A 1 179 ? -0.689 -30.608 -19.718 1.00 37.09 179 SER A CA 1
ATOM 1427 C C . SER A 1 179 ? -1.643 -31.779 -19.525 1.00 37.09 179 SER A C 1
ATOM 1429 O O . SER A 1 179 ? -2.177 -31.916 -18.427 1.00 37.09 179 SER A O 1
ATOM 1431 N N . ILE A 1 180 ? -1.901 -32.505 -20.613 1.00 28.94 180 ILE A N 1
ATOM 1432 C CA . ILE A 1 180 ? -2.461 -33.861 -20.819 1.00 28.94 180 ILE A CA 1
ATOM 1433 C C . ILE A 1 180 ? -2.840 -33.851 -22.316 1.00 28.94 180 ILE A C 1
ATOM 1435 O O . ILE A 1 180 ? -3.707 -33.070 -22.692 1.00 28.94 180 ILE A O 1
ATOM 1439 N N . GLY A 1 181 ? -2.009 -34.444 -23.184 1.00 31.17 181 GLY A N 1
ATOM 1440 C CA . GLY A 1 181 ? -2.346 -35.667 -23.945 1.00 31.17 181 GLY A CA 1
ATOM 1441 C C . GLY A 1 181 ? -3.122 -35.294 -25.220 1.00 31.17 181 GLY A C 1
ATOM 1442 O O . GLY A 1 181 ? -4.169 -34.671 -25.115 1.00 31.17 181 GLY A O 1
ATOM 1443 N N . ASP A 1 182 ? -2.620 -35.499 -26.436 1.00 32.97 182 ASP A N 1
ATOM 1444 C CA . ASP A 1 182 ? -2.029 -36.730 -26.987 1.00 32.97 182 ASP A CA 1
ATOM 1445 C C . ASP A 1 182 ? -0.741 -36.514 -27.805 1.00 32.97 182 ASP A C 1
ATOM 1447 O O . ASP A 1 182 ? -0.605 -35.449 -28.454 1.00 32.97 182 ASP A O 1
#

Nearest PDB structures (foldseek):
  9b62-assembly1_G  TM=4.686E-01  e=2.640E-01  Homo sapiens
  8sxn-assembly1_D  TM=4.967E-01  e=4.024E-01  Homo sapiens
  8h96-assembly1_A  TM=5.349E-01  e=5.776E-01  Mus musculus
  3wvn-assembly1_A  TM=4.866E-01  e=7.806E-01  Streptomyces halstedii
  7z8v-assembly1_F  TM=2.807E-01  e=1.136E-01  Homo sapiens

Mean predicted aligned error: 10.3 Å

Foldseek 3Di:
DDDDADELVNLLVVLQVCQQAQEFAFDAPDDPPDPDDPDHYAAAVSSVQSNQQSHQNHAYYADAYEDDPVSLVVLVVVVVVVPQGAHARHAEAEHEQHALPPLLSLLVVCCRHHVNHAEYEYAQPHPRLVSVQSSLCNHNNSHDYDHDHPVPRPPDPDDDDNTGDRDDPVNVVVVPPPDDDD